Protein AF-A0A972MR84-F1 (afdb_monomer_lite)

Secondary structure (DSSP, 8-state):
---SS-B--EEEESSTT-TT-GGGSSEEEEEEEEEETTEEEEEEEEEE--BTTTTBPPEEEEEEEEHHHHHHHHHHHHHHHHHHT-SBHHHHIIIIITTS-HHHHHHHHHHHHHHHHTT------GGGS---TT-HHHHHHHHHHHHHHHHHSS-S-S-EETTEESSSPPPPPHHHH-TTS-HHHHHHHHHHT-SSTTTS-SSHHHHHHH---

Sequence (213 aa):
VPLKESKVRIYWSACVKGCGIHEWGDIGFVGAKAKDGDEVVHGVDILLGGSLTKLTEAQTILKAVPLRYAKELIKELMIEFKQSKKRHFEEFYFDNLHPFSKGAIGFLMKFNAYLSRLGIEYRFSLANHKPIGRFEPLEIFDFGNAIYKALTADKAYLEIYNFQPIGSAKPQHPSKINKAIPKELGDIVYKMVHPNLNERYQVFSEILKDISL

Structure (mmCIF, N/CA/C/O backbone):
data_AF-A0A972MR84-F1
#
_entry.id   AF-A0A972MR84-F1
#
loop_
_atom_site.group_PDB
_atom_site.id
_atom_site.type_symbol
_atom_site.label_atom_id
_atom_site.label_alt_id
_atom_site.label_comp_id
_atom_site.label_asym_id
_atom_site.label_entity_id
_atom_site.label_seq_id
_atom_site.pdbx_PDB_ins_code
_atom_site.Cartn_x
_atom_site.Cartn_y
_atom_site.Cartn_z
_atom_site.occupancy
_atom_site.B_iso_or_equiv
_atom_site.auth_seq_i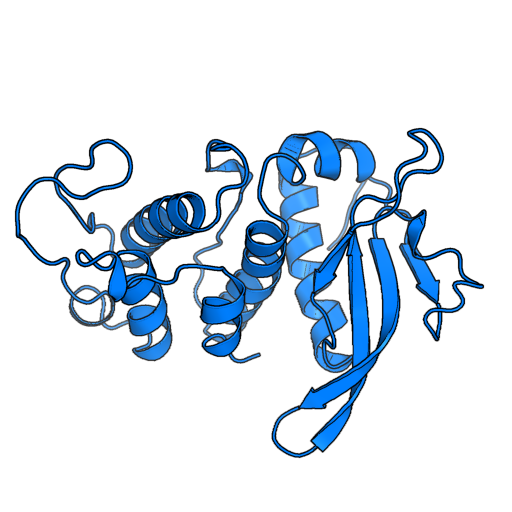d
_atom_site.auth_comp_id
_atom_site.auth_asym_id
_atom_site.auth_atom_id
_atom_site.pdbx_PDB_model_num
ATOM 1 N N . VAL A 1 1 ? -6.703 -14.726 9.331 1.00 89.31 1 VAL A N 1
ATOM 2 C CA . VAL A 1 1 ? -5.285 -14.961 9.686 1.00 89.31 1 VAL A CA 1
ATOM 3 C C . VAL A 1 1 ? -5.239 -15.298 11.167 1.00 89.31 1 VAL A C 1
ATOM 5 O O . VAL A 1 1 ? -5.613 -14.434 11.947 1.00 89.31 1 VAL A O 1
ATOM 8 N N . PRO A 1 2 ? -4.894 -16.529 11.574 1.00 89.38 2 PRO A N 1
ATOM 9 C CA . PRO A 1 2 ? -4.856 -16.880 12.991 1.00 89.38 2 PRO A CA 1
ATOM 10 C C . PRO A 1 2 ? -3.677 -16.185 13.689 1.00 89.38 2 PRO A C 1
ATOM 12 O O . PRO A 1 2 ? -2.527 -16.319 13.242 1.00 89.38 2 PRO A O 1
ATOM 15 N N . LEU A 1 3 ? -3.989 -15.464 14.769 1.00 89.31 3 LEU A N 1
ATOM 16 C CA . LEU A 1 3 ? -3.068 -14.790 15.689 1.00 89.31 3 LEU A CA 1
ATOM 17 C C . LEU A 1 3 ? -3.115 -15.536 17.034 1.00 89.31 3 LEU A C 1
ATOM 19 O O . LEU A 1 3 ? -4.202 -15.900 17.470 1.00 89.31 3 LEU A O 1
ATOM 23 N N . LYS A 1 4 ? -1.965 -15.814 17.665 1.00 82.00 4 LYS A N 1
ATOM 24 C CA . LYS A 1 4 ? -1.919 -16.600 18.919 1.00 82.00 4 LYS A CA 1
ATOM 25 C C . LYS A 1 4 ? -2.061 -15.735 20.175 1.00 82.00 4 LYS A C 1
ATOM 27 O O . LYS A 1 4 ? -2.899 -16.023 21.014 1.00 82.00 4 LYS A O 1
ATOM 32 N N . GLU A 1 5 ? -1.257 -14.678 20.285 1.00 84.38 5 GLU A N 1
ATOM 33 C CA . GLU A 1 5 ? -1.188 -13.812 21.479 1.00 84.38 5 GLU A CA 1
ATOM 34 C C . GLU A 1 5 ? -1.383 -12.326 21.142 1.00 84.38 5 GLU A C 1
ATOM 36 O O . GLU A 1 5 ? -1.116 -11.453 21.966 1.00 84.38 5 GLU A O 1
ATOM 41 N N . SER A 1 6 ? -1.829 -12.023 19.921 1.00 90.56 6 SER A N 1
ATOM 42 C CA . SER A 1 6 ? -1.966 -10.646 19.451 1.00 90.56 6 SER A CA 1
ATOM 43 C C . SER A 1 6 ? -3.404 -10.148 19.564 1.00 90.56 6 SER A C 1
ATOM 45 O O . SER A 1 6 ? -4.349 -10.903 19.327 1.00 90.56 6 SER A O 1
ATOM 47 N N . LYS A 1 7 ? -3.575 -8.861 19.884 1.00 89.12 7 LYS A N 1
ATOM 48 C CA . LYS A 1 7 ? -4.886 -8.195 19.967 1.00 89.12 7 LYS A CA 1
ATOM 49 C C . LYS A 1 7 ? -4.993 -7.069 18.940 1.00 89.12 7 LYS A C 1
ATOM 51 O O . LYS A 1 7 ? -4.023 -6.348 18.711 1.00 89.12 7 LYS A O 1
ATOM 56 N N . VAL A 1 8 ? -6.186 -6.925 18.364 1.00 95.62 8 VAL A N 1
ATOM 57 C CA . VAL A 1 8 ? -6.545 -5.867 17.409 1.00 95.62 8 VAL A CA 1
ATOM 58 C C . VAL A 1 8 ? -7.913 -5.316 17.803 1.00 95.62 8 VAL A C 1
ATOM 60 O O . VAL A 1 8 ? -8.868 -6.084 17.927 1.00 95.62 8 VAL A O 1
ATOM 63 N N . ARG A 1 9 ? -8.020 -4.003 18.014 1.00 96.00 9 ARG A N 1
ATOM 64 C CA . ARG A 1 9 ? -9.290 -3.304 18.245 1.00 96.00 9 ARG A CA 1
ATOM 65 C C . ARG A 1 9 ? -9.889 -2.895 16.911 1.00 96.00 9 ARG A C 1
ATOM 67 O O . ARG A 1 9 ? -9.281 -2.139 16.157 1.00 96.00 9 ARG A O 1
ATOM 74 N N . ILE A 1 10 ? -11.091 -3.379 16.645 1.00 96.81 10 ILE A N 1
ATOM 75 C CA . ILE A 1 10 ? -11.826 -3.047 15.433 1.00 96.81 10 ILE A CA 1
ATOM 76 C C . ILE A 1 10 ? -13.070 -2.271 15.826 1.00 96.81 10 ILE A C 1
ATOM 78 O O . ILE A 1 10 ? -13.855 -2.740 16.649 1.00 96.81 10 ILE A O 1
ATOM 82 N N . TYR A 1 11 ? -13.257 -1.118 15.199 1.00 97.62 11 TYR A N 1
ATOM 83 C CA . TYR A 1 11 ? -14.426 -0.275 15.390 1.00 97.62 11 TYR A CA 1
ATOM 84 C C . TYR A 1 11 ? -15.093 0.020 14.054 1.00 97.62 11 TYR A C 1
ATOM 86 O O . TYR A 1 11 ? -14.438 0.181 13.026 1.00 97.62 11 TYR A O 1
ATOM 94 N N . TRP A 1 12 ? -16.421 0.072 14.069 1.00 97.81 12 TRP A N 1
ATOM 95 C CA . TRP A 1 12 ? -17.228 0.200 12.864 1.00 97.81 12 TRP A CA 1
ATOM 96 C C . TRP A 1 12 ? -18.322 1.232 13.071 1.00 97.81 12 TRP A C 1
ATOM 98 O O . TRP A 1 12 ? -19.097 1.149 14.017 1.00 97.81 12 TRP A O 1
ATOM 108 N N . SER A 1 13 ? -18.434 2.184 12.153 1.00 98.06 13 SER A N 1
ATOM 109 C CA . SER A 1 13 ? -19.547 3.127 12.082 1.00 98.06 13 SER A CA 1
ATOM 110 C C . SER A 1 13 ? -20.235 3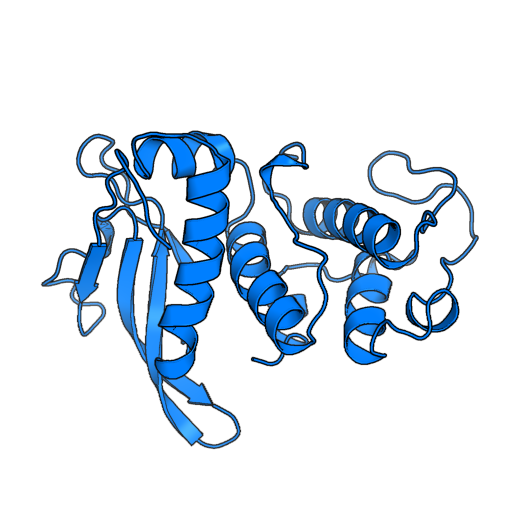.024 10.728 1.00 98.06 13 SER 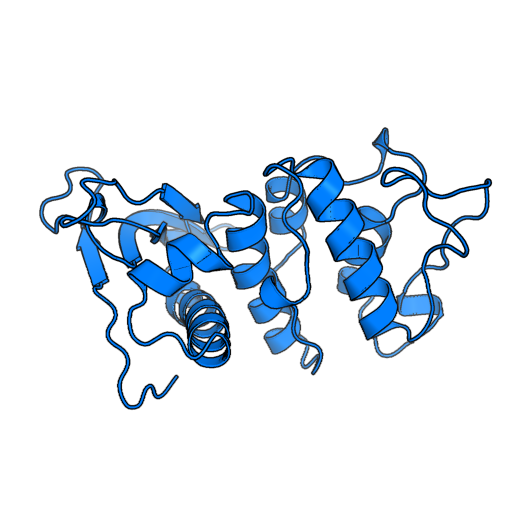A C 1
ATOM 112 O O . SER A 1 13 ? -19.585 2.988 9.690 1.00 98.06 13 SER A O 1
ATOM 114 N N . ALA A 1 14 ? -21.567 3.005 10.714 1.00 95.81 14 ALA A N 1
ATOM 115 C CA . ALA A 1 14 ? -22.327 2.952 9.464 1.00 95.81 14 ALA A CA 1
ATOM 116 C C . ALA A 1 14 ? -22.213 4.244 8.628 1.00 95.81 14 ALA A C 1
ATOM 118 O O . ALA A 1 14 ? -22.487 4.225 7.433 1.00 95.81 14 ALA A O 1
ATOM 119 N N . CYS A 1 15 ? -21.815 5.361 9.244 1.00 95.06 15 CYS A N 1
ATOM 120 C CA . CYS A 1 15 ? -21.606 6.645 8.583 1.00 95.06 15 CYS A CA 1
ATOM 121 C C . CYS A 1 15 ? -20.552 7.486 9.321 1.00 95.06 15 CYS A C 1
ATOM 123 O O . CYS A 1 15 ? -20.113 7.141 10.422 1.00 95.06 15 CYS A O 1
ATOM 125 N N . VAL A 1 16 ? -20.206 8.635 8.737 1.00 94.81 16 VAL A N 1
ATOM 126 C CA . VAL A 1 16 ? -19.196 9.584 9.245 1.00 94.81 16 VAL A CA 1
ATOM 127 C C . VAL A 1 16 ? -19.515 10.189 10.618 1.00 94.81 16 VAL A C 1
ATOM 129 O O . VAL A 1 16 ? -18.657 10.819 11.215 1.00 94.81 16 VAL A O 1
ATOM 132 N N . LYS A 1 17 ? -20.736 10.014 11.146 1.00 95.88 17 LYS A N 1
ATOM 133 C CA . LYS A 1 17 ? -21.107 10.523 12.481 1.00 95.88 17 LYS A CA 1
ATOM 134 C C . LYS A 1 17 ? -20.399 9.798 13.626 1.00 95.88 17 LYS A C 1
ATOM 136 O O . LYS A 1 17 ? -20.397 10.309 14.737 1.00 95.88 17 LYS A O 1
ATOM 141 N N . GLY A 1 18 ? -19.832 8.618 13.375 1.00 94.94 18 GLY A N 1
ATOM 142 C CA . GLY A 1 18 ? -18.886 8.010 14.307 1.00 94.94 18 GLY A CA 1
ATOM 143 C C . GLY A 1 18 ? -19.468 7.405 15.584 1.00 94.94 18 GLY A C 1
ATOM 144 O O . GLY A 1 18 ? -18.723 7.214 16.536 1.00 94.94 18 GLY A O 1
ATOM 145 N N . CYS A 1 19 ? -20.755 7.031 15.622 1.00 97.19 19 CYS A N 1
ATOM 146 C CA . CYS A 1 19 ? -21.369 6.407 16.809 1.00 97.19 19 CYS A CA 1
ATOM 147 C C . CYS A 1 19 ? -20.649 5.132 17.286 1.00 97.19 19 CYS A C 1
ATOM 149 O O . CYS A 1 19 ? -20.714 4.793 18.461 1.00 97.19 19 CYS A O 1
ATOM 151 N N . GLY A 1 20 ? -19.969 4.428 16.378 1.00 96.56 20 GLY A N 1
ATOM 152 C CA . GLY A 1 20 ? -19.152 3.264 16.703 1.00 96.56 20 GLY A CA 1
ATOM 153 C C . GLY A 1 20 ? -17.673 3.582 16.904 1.00 96.56 20 GLY A C 1
ATOM 154 O O . GLY A 1 20 ? -16.875 2.663 16.790 1.00 96.56 20 GLY A O 1
ATOM 155 N N . ILE A 1 21 ? -17.305 4.849 17.135 1.00 96.56 21 ILE A N 1
ATOM 156 C CA . ILE A 1 21 ? -15.958 5.329 17.503 1.00 96.56 21 ILE A CA 1
ATOM 157 C C . ILE A 1 21 ? -14.824 4.845 16.582 1.00 96.56 21 ILE A C 1
ATOM 159 O O . ILE A 1 21 ? -13.716 4.564 17.030 1.00 96.56 21 ILE A O 1
ATOM 163 N N . HIS A 1 22 ? -15.093 4.753 15.276 1.00 97.38 22 HIS A N 1
ATOM 164 C CA . HIS A 1 22 ? -14.174 4.183 14.280 1.00 97.38 22 HIS A CA 1
ATOM 165 C C . HIS A 1 22 ? -12.796 4.867 14.218 1.00 97.38 22 HIS A C 1
ATOM 167 O O . HIS A 1 22 ? -11.819 4.217 13.862 1.00 97.38 22 HIS A O 1
ATOM 173 N N . GLU A 1 23 ? -12.695 6.141 14.597 1.00 97.00 23 GLU A N 1
ATOM 174 C CA . GLU A 1 23 ? -11.437 6.903 14.619 1.00 97.00 23 GLU A CA 1
ATOM 175 C C . GLU A 1 23 ? -10.498 6.479 15.759 1.00 97.00 23 GLU A C 1
ATOM 177 O O . GLU A 1 23 ? -9.311 6.773 15.718 1.00 97.00 23 GLU A O 1
ATOM 182 N N . TRP A 1 24 ? -10.989 5.749 16.763 1.00 97.00 24 TRP A N 1
ATOM 183 C CA . TRP A 1 24 ? -10.227 5.414 17.973 1.00 97.00 24 TRP A CA 1
ATOM 184 C C . TRP A 1 24 ? -9.727 3.966 18.017 1.00 97.00 24 TRP A C 1
ATOM 186 O O . TRP A 1 24 ? -9.152 3.530 19.017 1.00 97.00 24 TRP A O 1
ATOM 196 N N . GLY A 1 25 ? -9.975 3.205 16.951 1.00 95.94 25 GLY A N 1
ATOM 197 C CA . GLY A 1 25 ? -9.613 1.796 16.842 1.00 95.94 25 GLY A CA 1
ATOM 198 C C . GLY A 1 25 ? -8.289 1.602 16.121 1.00 95.94 25 GLY A C 1
ATOM 199 O O . GLY A 1 25 ? -7.907 2.408 15.274 1.00 95.94 25 GLY A O 1
ATOM 200 N N . ASP A 1 26 ? -7.638 0.469 16.387 1.00 97.69 26 ASP A N 1
ATOM 201 C CA . ASP A 1 26 ? -6.468 0.046 15.614 1.00 97.69 26 ASP A CA 1
ATOM 202 C C . ASP A 1 26 ? -6.825 -0.035 14.119 1.00 97.69 26 ASP A C 1
ATOM 204 O O . ASP A 1 26 ? -6.059 0.405 13.257 1.00 97.69 26 ASP A O 1
ATOM 208 N N . ILE A 1 27 ? -8.032 -0.551 13.842 1.00 98.38 27 ILE A N 1
ATOM 209 C CA . ILE A 1 27 ? -8.682 -0.566 12.532 1.00 98.38 27 ILE A CA 1
ATOM 210 C C . ILE A 1 27 ? -10.091 0.020 12.666 1.00 98.38 27 ILE A C 1
ATOM 212 O O . ILE A 1 27 ? -10.938 -0.512 13.390 1.00 98.38 27 ILE A O 1
ATOM 216 N N . GLY A 1 28 ? -10.340 1.097 11.934 1.00 98.25 28 GLY A N 1
ATOM 217 C CA . GLY A 1 28 ? -11.630 1.761 11.827 1.00 98.25 28 GLY A CA 1
ATOM 218 C C . GLY A 1 28 ? -12.310 1.477 10.493 1.00 98.25 28 GLY A C 1
ATOM 219 O O . GLY A 1 28 ? -11.659 1.406 9.450 1.00 98.25 28 GLY A O 1
ATOM 220 N N . PHE A 1 29 ? -13.633 1.371 10.521 1.00 98.56 29 PHE A N 1
ATOM 221 C CA . PHE A 1 29 ? -14.469 1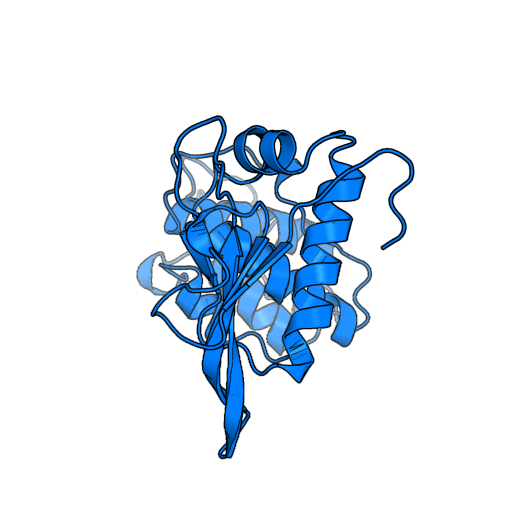.241 9.333 1.00 98.56 29 PHE A CA 1
ATOM 222 C C . PHE A 1 29 ? -15.579 2.289 9.328 1.00 98.56 29 PHE A C 1
ATOM 224 O O . PHE A 1 29 ? -16.286 2.447 10.328 1.00 98.56 29 PHE A O 1
ATOM 231 N N . VAL A 1 30 ? -15.767 2.959 8.191 1.00 98.50 30 VAL A N 1
ATOM 232 C CA . VAL A 1 30 ? -16.872 3.906 7.971 1.00 98.50 30 VAL A CA 1
ATOM 233 C C . VAL A 1 30 ? -17.667 3.489 6.752 1.00 98.50 30 VAL A C 1
ATOM 235 O O . VAL A 1 30 ? -17.112 3.387 5.663 1.00 98.50 30 VAL A O 1
ATOM 238 N N . GLY A 1 31 ? -18.967 3.263 6.914 1.00 98.00 31 GLY A N 1
ATOM 239 C CA . GLY A 1 31 ? -19.852 2.967 5.792 1.00 98.00 31 GLY A CA 1
ATOM 240 C C . GLY A 1 31 ? -19.824 4.079 4.740 1.00 98.00 31 GLY A C 1
ATOM 241 O O . GLY A 1 31 ? -19.937 5.264 5.059 1.00 98.00 31 GLY A O 1
ATOM 242 N N . ALA A 1 32 ? -19.679 3.679 3.480 1.00 96.94 32 ALA A N 1
ATOM 243 C CA . ALA A 1 32 ? -19.580 4.559 2.325 1.00 96.94 32 ALA A CA 1
ATOM 244 C C . ALA A 1 32 ? -20.333 3.966 1.122 1.00 96.94 32 ALA A C 1
ATOM 246 O O . ALA A 1 32 ? -20.743 2.802 1.119 1.00 96.94 32 ALA A O 1
ATOM 247 N N . LYS A 1 33 ? -20.504 4.766 0.067 1.00 97.31 33 LYS A N 1
ATOM 248 C CA . LYS A 1 33 ? -20.847 4.249 -1.264 1.00 97.31 33 LYS A CA 1
ATOM 249 C C . LYS A 1 33 ? -19.551 3.989 -2.025 1.00 97.31 33 LYS A C 1
ATOM 251 O O . LYS A 1 33 ? -18.660 4.835 -2.005 1.00 97.31 33 LYS A O 1
ATOM 256 N N . ALA A 1 34 ? -19.460 2.847 -2.691 1.00 96.81 34 ALA A N 1
ATOM 257 C CA . ALA A 1 34 ? -18.323 2.478 -3.525 1.00 96.81 34 ALA A CA 1
ATOM 258 C C . ALA A 1 34 ? -18.773 2.228 -4.963 1.00 96.81 34 ALA A C 1
ATOM 260 O O . ALA A 1 34 ? -19.936 1.908 -5.202 1.00 96.81 34 ALA A O 1
ATOM 261 N N . LYS A 1 35 ? -17.847 2.379 -5.911 1.00 94.38 35 LYS A N 1
ATOM 262 C CA . LYS A 1 35 ? -18.052 1.938 -7.291 1.00 94.38 35 LYS A CA 1
ATOM 263 C C . LYS A 1 35 ? -17.422 0.572 -7.487 1.00 94.38 35 LYS A C 1
ATOM 265 O O . LYS A 1 35 ? -16.312 0.339 -7.006 1.00 94.38 35 LYS A O 1
ATOM 270 N N . ASP A 1 36 ? -18.123 -0.285 -8.203 1.00 93.00 36 ASP A N 1
ATOM 271 C CA . ASP A 1 36 ? -17.671 -1.618 -8.559 1.00 93.00 36 ASP A CA 1
ATOM 272 C C . ASP A 1 36 ? -18.092 -1.902 -10.005 1.00 93.00 36 ASP A C 1
ATOM 274 O O . ASP A 1 36 ? -19.263 -2.153 -10.287 1.00 93.00 36 ASP A O 1
ATOM 278 N N . GLY A 1 37 ? -17.156 -1.710 -10.939 1.00 89.50 37 GLY A N 1
ATOM 279 C CA . GLY A 1 37 ? -17.499 -1.512 -12.348 1.00 89.50 37 GLY A CA 1
ATOM 280 C C . GLY A 1 37 ? -18.386 -0.274 -12.530 1.00 89.50 37 GLY A C 1
ATOM 281 O O . GLY A 1 37 ? -18.055 0.812 -12.043 1.00 89.50 37 GLY A O 1
ATOM 282 N N . ASP A 1 38 ? -19.523 -0.456 -13.200 1.00 92.00 38 ASP A N 1
ATOM 283 C CA . ASP A 1 38 ? -20.513 0.600 -13.447 1.00 92.00 38 ASP A CA 1
ATOM 284 C C . ASP A 1 38 ? -21.557 0.737 -12.324 1.00 92.00 38 ASP A C 1
ATOM 286 O O . ASP A 1 38 ? -22.359 1.675 -12.322 1.00 92.00 38 ASP A O 1
ATOM 290 N N . GLU A 1 39 ? -21.543 -0.161 -11.335 1.00 95.75 39 GLU A N 1
ATOM 291 C CA . GLU A 1 39 ? -22.526 -0.174 -10.255 1.00 95.75 39 GLU A CA 1
ATOM 292 C C . GLU A 1 39 ? -22.057 0.604 -9.022 1.00 95.75 39 GLU A C 1
ATOM 294 O O . GLU A 1 39 ? -20.877 0.635 -8.658 1.00 95.75 39 GLU A O 1
ATOM 299 N N . VAL A 1 40 ? -23.019 1.224 -8.334 1.00 97.12 40 VAL A N 1
ATOM 300 C CA . VAL A 1 40 ? -22.808 1.808 -7.007 1.00 97.12 40 VAL A CA 1
ATOM 301 C C . VAL A 1 40 ? -23.260 0.800 -5.959 1.00 97.12 40 VAL A C 1
ATOM 303 O O . VAL A 1 40 ? -24.447 0.506 -5.843 1.00 97.12 40 VAL A O 1
ATOM 306 N N . VAL A 1 41 ? -22.315 0.318 -5.160 1.00 97.56 41 VAL A N 1
ATOM 307 C CA . VAL A 1 41 ? -22.526 -0.718 -4.144 1.00 97.56 41 VAL A CA 1
ATOM 308 C C . VAL A 1 41 ? -22.235 -0.191 -2.739 1.00 97.56 41 VAL A C 1
ATOM 310 O O . VAL A 1 41 ? -21.676 0.897 -2.547 1.00 97.56 41 VAL A O 1
ATOM 313 N N . HIS A 1 42 ? -22.597 -0.976 -1.723 1.00 97.69 42 HIS A N 1
ATOM 314 C CA . HIS A 1 42 ? -22.153 -0.712 -0.359 1.00 97.69 42 HIS A CA 1
ATOM 315 C C . HIS A 1 42 ? -20.638 -0.864 -0.252 1.00 97.69 42 HIS A C 1
ATOM 317 O O . HIS A 1 42 ? -20.050 -1.864 -0.674 1.00 97.69 42 HIS A O 1
ATOM 323 N N . GLY A 1 43 ? -20.012 0.138 0.348 1.00 97.75 43 GLY A N 1
ATOM 324 C CA . GLY A 1 43 ? -18.584 0.168 0.570 1.00 97.75 43 GLY A CA 1
ATOM 325 C C . GLY A 1 43 ? -18.222 0.637 1.962 1.00 97.75 43 GLY A C 1
ATOM 326 O O . GLY A 1 43 ? -19.074 0.919 2.808 1.00 97.75 43 GLY A O 1
ATOM 327 N N . VAL A 1 44 ? -16.920 0.705 2.186 1.00 98.19 44 VAL A N 1
ATOM 328 C CA . VAL A 1 44 ? -16.344 1.100 3.459 1.00 98.19 44 VAL A CA 1
ATOM 329 C C . VAL A 1 44 ? -15.061 1.893 3.234 1.00 98.19 44 VAL A C 1
ATOM 331 O O . VAL A 1 44 ? -14.246 1.550 2.374 1.00 98.19 44 VAL A O 1
ATOM 334 N N . ASP A 1 45 ? -14.875 2.954 4.008 1.00 98.44 45 ASP A N 1
ATOM 335 C CA . ASP A 1 45 ? -13.565 3.561 4.207 1.00 98.44 45 ASP A CA 1
ATOM 336 C C . ASP A 1 45 ? -12.833 2.775 5.298 1.00 98.44 45 ASP A C 1
ATOM 338 O O . ASP A 1 45 ? -13.406 2.464 6.343 1.00 98.44 45 ASP A O 1
ATOM 342 N N . ILE A 1 46 ? -11.563 2.457 5.060 1.00 98.69 46 ILE A N 1
ATOM 343 C CA . ILE A 1 46 ? -10.701 1.735 5.998 1.00 98.69 46 ILE A CA 1
ATOM 344 C C . ILE A 1 46 ? -9.714 2.731 6.598 1.00 98.69 46 ILE A C 1
ATOM 346 O O . ILE A 1 46 ? -8.924 3.352 5.877 1.00 98.69 46 ILE A O 1
ATOM 350 N N . LEU A 1 47 ? -9.761 2.873 7.918 1.00 98.69 47 LEU A N 1
ATOM 351 C CA . LEU A 1 47 ? -8.898 3.743 8.702 1.00 98.69 47 LEU A CA 1
ATOM 352 C C . LEU A 1 47 ? -7.972 2.898 9.577 1.00 98.69 47 LEU A C 1
ATOM 354 O O . LEU A 1 47 ? -8.384 1.839 10.044 1.00 98.69 47 LEU A O 1
ATOM 358 N N . LEU A 1 48 ? -6.748 3.364 9.824 1.00 98.56 48 LEU A N 1
ATOM 359 C CA . LEU A 1 48 ? -5.780 2.680 10.688 1.00 98.56 48 LEU A CA 1
ATOM 360 C C . LEU A 1 48 ? -5.117 3.641 11.675 1.00 98.56 48 LEU A C 1
ATOM 362 O O . LEU A 1 48 ? -4.913 4.815 11.365 1.00 98.56 48 LEU A O 1
ATOM 366 N N . GLY A 1 49 ? -4.709 3.106 12.826 1.00 97.44 49 GLY A N 1
ATOM 367 C CA . GLY A 1 49 ? -3.807 3.793 13.755 1.00 97.44 49 GLY A CA 1
ATOM 368 C C . GLY A 1 49 ? -4.473 4.623 14.848 1.00 97.44 49 GLY A C 1
ATOM 369 O O . GLY A 1 49 ? -3.788 5.418 15.489 1.00 97.44 49 GLY A O 1
ATOM 370 N N . GLY A 1 50 ? -5.777 4.448 15.062 1.00 97.38 50 GLY A N 1
ATOM 371 C CA . GLY A 1 50 ? -6.494 5.081 16.161 1.00 97.38 50 GLY A CA 1
ATOM 372 C C . GLY A 1 50 ? -6.053 4.518 17.509 1.00 97.38 50 GLY A C 1
ATOM 373 O O . GLY A 1 50 ? -5.836 3.314 17.663 1.00 97.38 50 GLY A O 1
ATOM 374 N N . SER A 1 51 ? -5.906 5.393 18.499 1.00 94.38 51 SER A N 1
ATOM 375 C CA . SER A 1 51 ? -5.442 5.034 19.833 1.00 94.38 51 SER A CA 1
ATOM 376 C C . SER A 1 51 ? -6.022 5.959 20.896 1.00 94.38 51 SER A C 1
ATOM 378 O O . SER A 1 51 ? -5.710 7.148 20.948 1.00 94.38 51 SER A O 1
ATOM 380 N N . LEU A 1 52 ? -6.814 5.383 21.805 1.00 89.62 52 LEU A N 1
ATOM 381 C CA . LEU A 1 52 ? -7.271 6.066 23.022 1.00 89.62 52 LEU A CA 1
ATOM 382 C C . LEU A 1 52 ? -6.120 6.365 23.994 1.00 89.62 52 LEU A C 1
ATOM 384 O O . LEU A 1 52 ? -6.157 7.363 24.701 1.00 89.62 52 LEU A O 1
ATOM 388 N N . THR A 1 53 ? -5.094 5.511 24.036 1.00 88.69 53 THR A N 1
ATOM 389 C CA . THR A 1 53 ? -3.943 5.652 24.942 1.00 88.69 53 THR A CA 1
ATOM 390 C C . THR A 1 53 ? -2.991 6.751 24.489 1.00 88.69 53 THR A C 1
ATOM 392 O O . THR A 1 53 ? -2.485 7.497 25.321 1.00 88.69 53 THR A O 1
ATOM 395 N N . LYS A 1 54 ? -2.765 6.877 23.177 1.00 91.06 54 LYS A N 1
ATOM 396 C CA . LYS A 1 54 ? -1.922 7.926 22.583 1.00 91.06 54 LYS A CA 1
ATOM 397 C C . LYS A 1 54 ? -2.702 9.166 22.148 1.00 91.06 54 LYS A C 1
ATOM 399 O O . LYS A 1 54 ? -2.098 10.075 21.587 1.00 91.06 54 LYS A O 1
ATOM 404 N N . LEU A 1 55 ? -4.020 9.193 22.366 1.00 93.69 55 LEU A N 1
ATOM 405 C CA . LEU A 1 55 ? -4.917 10.268 21.928 1.00 93.69 55 LEU A CA 1
ATOM 406 C C . LEU A 1 55 ? -4.715 10.624 20.444 1.00 93.69 55 LEU A C 1
ATOM 408 O O . LEU A 1 55 ? -4.583 11.786 20.073 1.00 93.69 55 LEU A O 1
ATOM 412 N N . THR A 1 56 ? -4.622 9.597 19.598 1.00 95.62 56 THR A N 1
ATOM 413 C CA . THR A 1 56 ? -4.377 9.737 18.157 1.00 95.62 56 THR A CA 1
ATOM 414 C C . THR A 1 56 ? -5.562 9.183 17.383 1.00 95.62 56 THR A C 1
ATOM 416 O O . THR A 1 56 ? -5.969 8.047 17.616 1.00 95.62 56 THR A O 1
ATOM 419 N N . GLU A 1 57 ? -6.096 9.961 16.447 1.00 96.50 57 GLU A N 1
ATOM 420 C CA . GLU A 1 57 ? -7.159 9.516 15.545 1.00 96.50 57 GLU A CA 1
ATOM 421 C C . GLU A 1 57 ? -6.601 8.671 14.390 1.00 96.50 57 GLU A C 1
ATOM 423 O O . GLU A 1 57 ? -5.505 8.912 13.870 1.00 96.50 57 GLU A O 1
ATOM 428 N N . ALA A 1 58 ? -7.376 7.673 13.970 1.00 97.56 58 ALA A N 1
ATOM 429 C CA . ALA A 1 58 ? -7.060 6.811 12.846 1.00 97.56 58 ALA A CA 1
ATOM 430 C C . ALA A 1 58 ? -7.065 7.601 11.530 1.00 97.56 58 ALA A C 1
ATOM 432 O O . ALA A 1 58 ? -7.939 8.424 11.267 1.00 97.56 58 ALA A O 1
ATOM 433 N N . GLN A 1 59 ? -6.119 7.299 10.644 1.00 97.44 59 GLN A N 1
ATOM 434 C CA . GLN A 1 59 ? -6.029 7.926 9.329 1.00 97.44 59 GLN A CA 1
ATOM 435 C C . GLN A 1 59 ? -6.747 7.081 8.284 1.00 97.44 59 GLN A C 1
ATOM 437 O O . GLN A 1 59 ? -6.578 5.864 8.250 1.00 97.44 59 GLN A O 1
ATOM 442 N N . THR A 1 60 ? -7.496 7.710 7.375 1.00 97.94 60 THR A N 1
ATOM 443 C CA . THR A 1 60 ? -8.074 6.997 6.228 1.00 97.94 60 THR A CA 1
ATOM 444 C C . THR A 1 60 ? -6.982 6.516 5.277 1.00 97.94 60 THR A C 1
ATOM 446 O O . THR A 1 60 ? -6.295 7.326 4.649 1.00 97.94 60 THR A O 1
ATOM 449 N N . ILE A 1 61 ? -6.862 5.196 5.145 1.00 98.31 61 ILE A N 1
ATOM 450 C CA . ILE A 1 61 ? -5.872 4.523 4.297 1.00 98.31 61 ILE A CA 1
ATOM 451 C C . ILE A 1 61 ? -6.472 4.184 2.935 1.00 98.31 61 ILE A C 1
ATOM 453 O O . ILE A 1 61 ? -5.868 4.460 1.902 1.00 98.31 61 ILE A O 1
ATOM 457 N N . LEU A 1 62 ? -7.685 3.629 2.921 1.00 97.88 62 LEU A N 1
ATOM 458 C CA . LEU A 1 62 ? -8.415 3.305 1.698 1.00 97.88 62 LEU A CA 1
ATOM 459 C C . LEU A 1 62 ? -9.818 3.895 1.772 1.00 97.88 62 LEU A C 1
ATOM 461 O O . LEU A 1 62 ? -10.503 3.738 2.778 1.00 97.88 62 LEU A O 1
ATOM 465 N N . LYS A 1 63 ? -10.239 4.561 0.698 1.00 96.75 63 LYS A N 1
ATOM 466 C CA . LYS A 1 63 ? -11.573 5.153 0.577 1.00 96.75 63 LYS A CA 1
ATOM 467 C C . LYS A 1 63 ? -12.454 4.342 -0.357 1.00 96.75 63 LYS A C 1
ATOM 469 O O . LYS A 1 63 ? -11.956 3.818 -1.353 1.00 96.75 63 LYS A O 1
ATOM 474 N N . ALA A 1 64 ? -13.747 4.308 -0.050 1.00 96.19 64 ALA A N 1
ATOM 475 C CA . ALA A 1 64 ? -14.810 3.762 -0.879 1.00 96.19 64 ALA A CA 1
ATOM 476 C C . ALA A 1 64 ? -14.480 2.361 -1.417 1.00 96.19 64 ALA A C 1
ATOM 478 O O . ALA A 1 64 ? -14.622 2.090 -2.607 1.00 96.19 64 ALA A O 1
ATOM 479 N N . VAL A 1 65 ? -14.009 1.468 -0.544 1.00 97.31 65 VAL A N 1
ATOM 480 C CA . VAL A 1 65 ? -13.720 0.075 -0.900 1.00 97.31 65 VAL A CA 1
ATOM 481 C C . VAL A 1 65 ? -15.044 -0.687 -0.989 1.00 97.31 65 VAL A C 1
ATOM 483 O O . VAL A 1 65 ? -15.758 -0.717 0.015 1.00 97.31 65 VAL A O 1
ATOM 486 N N . PRO A 1 66 ? -15.390 -1.334 -2.119 1.00 97.75 66 PRO A N 1
ATOM 487 C CA . PRO A 1 66 ? -16.539 -2.234 -2.169 1.00 97.75 66 PRO A CA 1
ATOM 488 C C . PRO A 1 66 ? -16.453 -3.289 -1.066 1.00 97.75 66 PRO A C 1
ATOM 490 O O . PRO A 1 66 ? -15.410 -3.922 -0.879 1.00 97.75 66 PRO A O 1
ATOM 493 N N . LEU A 1 67 ? -17.546 -3.495 -0.327 1.00 96.50 67 LEU A N 1
ATOM 494 C CA . LEU A 1 67 ? -17.532 -4.298 0.899 1.00 96.50 67 LEU A CA 1
ATOM 495 C C . LEU A 1 67 ? -17.007 -5.728 0.670 1.00 96.50 67 LEU A C 1
ATOM 497 O O . LEU A 1 67 ? -16.333 -6.283 1.540 1.00 96.50 67 LEU A O 1
ATOM 501 N N . ARG A 1 68 ? -17.233 -6.290 -0.528 1.00 96.00 68 ARG A N 1
ATOM 502 C CA . ARG A 1 68 ? -16.738 -7.615 -0.936 1.00 96.00 68 ARG A CA 1
ATOM 503 C C . ARG A 1 68 ? -15.210 -7.753 -0.884 1.00 96.00 68 ARG A C 1
ATOM 505 O O . ARG A 1 68 ? -14.715 -8.841 -0.602 1.00 96.00 68 ARG A O 1
ATOM 512 N N . TYR A 1 69 ? -14.469 -6.661 -1.077 1.00 97.31 69 TYR A N 1
ATOM 513 C CA . TYR A 1 69 ? -13.003 -6.647 -1.050 1.00 97.31 69 TYR A CA 1
ATOM 514 C C . TYR A 1 69 ? -12.418 -6.344 0.330 1.00 97.31 69 TYR A C 1
ATOM 516 O O . TYR A 1 69 ? -11.257 -6.658 0.588 1.00 97.31 69 TYR A O 1
ATOM 524 N N . ALA A 1 70 ? -13.203 -5.773 1.250 1.00 97.31 70 ALA A N 1
ATOM 525 C CA . ALA A 1 70 ? -12.702 -5.337 2.554 1.00 97.31 70 ALA A CA 1
ATOM 526 C C . ALA A 1 70 ? -12.038 -6.483 3.337 1.00 97.31 70 ALA A C 1
ATOM 528 O O . ALA A 1 70 ? -10.940 -6.323 3.866 1.00 97.31 70 ALA A O 1
ATOM 529 N N . LYS A 1 71 ? -12.656 -7.673 3.352 1.00 96.62 71 LYS A N 1
ATOM 530 C CA . LYS A 1 71 ? -12.115 -8.857 4.045 1.00 96.62 71 LYS A CA 1
ATOM 531 C C . LYS A 1 71 ? -10.729 -9.251 3.531 1.00 96.62 71 LYS A C 1
ATOM 533 O O . LYS A 1 71 ? -9.864 -9.627 4.320 1.00 96.62 71 LYS A O 1
ATOM 538 N N . GLU A 1 72 ? -10.529 -9.193 2.222 1.00 97.06 72 GLU A N 1
ATOM 539 C CA . GLU A 1 72 ? -9.264 -9.553 1.588 1.00 97.06 72 GLU A CA 1
ATOM 540 C C . GLU A 1 72 ? -8.179 -8.515 1.877 1.00 97.06 72 GLU A C 1
ATOM 542 O O . GLU A 1 72 ? -7.088 -8.876 2.302 1.00 97.06 72 GLU A O 1
ATOM 547 N N . LEU A 1 73 ? -8.489 -7.225 1.764 1.00 98.38 73 LEU A N 1
ATOM 548 C CA . LEU A 1 73 ? -7.525 -6.164 2.065 1.00 98.38 73 LEU A CA 1
ATOM 549 C C . LEU A 1 73 ? -7.074 -6.202 3.531 1.00 98.38 73 LEU A C 1
ATOM 551 O O . LEU A 1 73 ? -5.888 -6.067 3.832 1.00 98.38 73 LEU A O 1
ATOM 555 N N . ILE A 1 74 ? -8.006 -6.467 4.449 1.00 98.25 74 ILE A N 1
ATOM 556 C CA . ILE A 1 74 ? -7.691 -6.655 5.869 1.00 98.25 74 ILE A CA 1
ATOM 557 C C . ILE A 1 74 ? -6.880 -7.932 6.095 1.00 98.25 74 ILE A C 1
ATOM 559 O O . ILE A 1 74 ? -5.975 -7.930 6.926 1.00 98.25 74 ILE A O 1
ATOM 563 N N . LYS A 1 75 ? -7.135 -9.020 5.355 1.00 98.00 75 LYS A N 1
ATOM 564 C CA . LYS A 1 75 ? -6.292 -10.226 5.414 1.00 98.00 75 LYS A CA 1
ATOM 565 C C . LYS A 1 75 ? -4.837 -9.879 5.088 1.00 98.00 75 LYS A C 1
ATOM 567 O O . LYS A 1 75 ? -3.962 -10.320 5.831 1.00 98.00 75 LYS A O 1
ATOM 572 N N . GLU A 1 76 ? -4.577 -9.088 4.049 1.00 98.31 76 GLU A N 1
ATOM 573 C CA . GLU A 1 76 ? -3.207 -8.735 3.662 1.00 98.31 76 GLU A CA 1
ATOM 574 C C . GLU A 1 76 ? -2.495 -7.893 4.734 1.00 98.31 76 GLU A C 1
ATOM 576 O O . GLU A 1 76 ? -1.347 -8.187 5.078 1.00 98.31 76 GLU A O 1
ATOM 581 N N . LEU A 1 77 ? -3.207 -6.944 5.354 1.00 98.38 77 LEU A N 1
ATOM 582 C CA . LEU A 1 77 ? -2.733 -6.189 6.521 1.00 98.38 77 LEU A CA 1
ATOM 583 C C . LEU A 1 77 ? -2.447 -7.095 7.732 1.00 98.38 77 LEU A C 1
ATOM 585 O O . LEU A 1 77 ? -1.443 -6.930 8.420 1.00 98.38 77 LEU A O 1
ATOM 589 N N . MET A 1 78 ? -3.314 -8.074 8.005 1.00 97.94 78 MET A N 1
ATOM 590 C CA . MET A 1 78 ? -3.140 -9.007 9.125 1.00 97.94 78 MET A CA 1
ATOM 591 C C . MET A 1 78 ? -1.965 -9.967 8.927 1.00 97.94 78 MET A C 1
ATOM 593 O O . MET A 1 78 ? -1.379 -10.417 9.912 1.00 97.94 78 MET A O 1
ATOM 597 N N . ILE A 1 79 ? -1.615 -10.306 7.685 1.00 97.12 79 ILE A N 1
ATOM 598 C CA . ILE A 1 79 ? -0.406 -11.089 7.403 1.00 97.12 79 ILE A CA 1
ATOM 599 C C . ILE A 1 79 ? 0.841 -10.246 7.693 1.00 97.12 79 ILE A C 1
ATOM 601 O O . ILE A 1 79 ? 1.730 -10.752 8.375 1.00 97.12 79 ILE A O 1
ATOM 605 N N . GLU A 1 80 ? 0.876 -8.978 7.265 1.00 97.62 80 GLU A N 1
ATOM 606 C CA . GLU A 1 80 ? 1.975 -8.054 7.598 1.00 97.62 80 GLU A CA 1
ATOM 607 C C . GLU A 1 80 ? 2.126 -7.920 9.123 1.00 97.62 80 GLU A C 1
ATOM 609 O O . GLU A 1 80 ? 3.211 -8.106 9.677 1.00 97.62 80 GLU A O 1
ATOM 614 N N . PHE A 1 81 ? 1.009 -7.712 9.831 1.00 97.81 81 PHE A N 1
ATOM 615 C CA . PHE A 1 81 ? 1.008 -7.644 11.291 1.00 97.81 81 PHE A CA 1
ATOM 616 C C . PHE A 1 81 ? 1.563 -8.927 11.920 1.00 97.81 81 PHE A C 1
ATOM 618 O O . PHE A 1 81 ? 2.445 -8.873 12.777 1.00 97.81 81 PHE A O 1
ATOM 625 N N . LYS A 1 82 ? 1.113 -10.100 11.467 1.00 96.00 82 LYS A N 1
ATOM 626 C CA . LYS A 1 82 ? 1.611 -11.387 11.968 1.00 96.00 82 LYS A CA 1
ATOM 627 C C . LYS A 1 82 ? 3.120 -11.552 11.745 1.00 96.00 82 LYS A C 1
ATOM 629 O O . LYS A 1 82 ? 3.797 -12.113 12.605 1.00 96.00 82 LYS A O 1
ATOM 634 N N . GLN A 1 83 ? 3.643 -11.076 10.617 1.00 94.62 83 GLN A N 1
ATOM 635 C CA . GLN A 1 83 ? 5.068 -11.144 10.282 1.00 94.62 83 GLN A CA 1
ATOM 636 C C . GLN A 1 83 ? 5.923 -10.195 11.129 1.00 94.62 83 GLN A C 1
ATOM 638 O O . GLN A 1 83 ? 7.059 -10.542 11.446 1.00 94.62 83 GLN A O 1
ATOM 643 N N . SER A 1 84 ? 5.366 -9.065 11.580 1.00 94.44 84 SER A N 1
ATOM 644 C CA . SER A 1 84 ? 6.057 -8.130 12.483 1.00 94.44 84 SER A CA 1
ATOM 645 C C . SER A 1 84 ? 6.398 -8.727 13.856 1.00 94.44 84 SER A C 1
ATOM 647 O O . SER A 1 84 ? 7.250 -8.197 14.566 1.00 94.44 84 SER A O 1
ATOM 649 N N . LYS A 1 85 ? 5.726 -9.824 14.249 1.00 91.38 85 LYS A N 1
ATOM 650 C CA . LYS A 1 85 ? 5.826 -10.477 15.570 1.00 91.38 85 LYS A CA 1
ATOM 651 C C . LYS A 1 85 ? 5.477 -9.563 16.757 1.00 91.38 85 LYS A C 1
ATOM 653 O O . LYS A 1 85 ? 5.737 -9.931 17.902 1.00 91.38 85 LYS A O 1
ATOM 658 N N . LYS A 1 86 ? 4.866 -8.401 16.510 1.00 93.56 86 LYS A N 1
ATOM 659 C CA . LYS A 1 86 ? 4.363 -7.501 17.553 1.00 93.56 86 LYS A CA 1
ATOM 660 C C . LYS A 1 86 ? 3.138 -8.113 18.241 1.00 93.56 86 LYS A C 1
ATOM 662 O O . LYS A 1 86 ? 2.332 -8.816 17.624 1.00 93.56 86 LYS A O 1
ATOM 667 N N . ARG A 1 87 ? 2.986 -7.838 19.538 1.00 92.44 87 ARG A N 1
ATOM 668 C CA . ARG A 1 87 ? 1.832 -8.311 20.325 1.00 92.44 87 ARG A CA 1
ATOM 669 C C . ARG A 1 87 ? 0.612 -7.417 20.128 1.00 92.44 87 ARG A C 1
ATOM 671 O O . ARG A 1 87 ? -0.504 -7.913 19.983 1.00 92.44 87 ARG A O 1
ATOM 678 N N . HIS A 1 88 ? 0.821 -6.109 20.074 1.00 93.88 88 HIS A N 1
ATOM 679 C CA . HIS A 1 88 ? -0.251 -5.133 19.930 1.00 93.88 88 HIS A CA 1
ATOM 680 C C . HIS A 1 88 ? -0.232 -4.520 18.534 1.00 93.88 88 HIS A C 1
ATOM 682 O O . HIS A 1 88 ? 0.829 -4.149 18.030 1.00 93.88 88 HIS A O 1
ATOM 688 N N . PHE A 1 89 ? -1.407 -4.405 17.907 1.00 96.12 89 PHE A N 1
ATOM 689 C CA . PHE A 1 89 ? -1.500 -3.758 16.599 1.00 96.12 89 PHE A CA 1
ATOM 690 C C . PHE A 1 89 ? -1.054 -2.297 16.663 1.00 96.12 89 PHE A C 1
ATOM 692 O O . PHE A 1 89 ? -0.406 -1.831 15.738 1.00 96.12 89 PHE A O 1
ATOM 699 N N . GLU A 1 90 ? -1.340 -1.597 17.764 1.00 95.38 90 GLU A N 1
ATOM 700 C CA . GLU A 1 90 ? -0.884 -0.222 17.976 1.00 95.38 90 GLU A CA 1
ATOM 701 C C . GLU A 1 90 ? 0.644 -0.093 17.818 1.00 95.38 90 GLU A C 1
ATOM 703 O O . GLU A 1 90 ? 1.114 0.752 17.060 1.00 95.38 90 GLU A O 1
ATOM 708 N N . GLU A 1 91 ? 1.428 -0.973 18.452 1.00 94.75 91 GLU A N 1
ATOM 709 C CA . GLU A 1 91 ? 2.893 -0.999 18.305 1.00 94.75 91 GLU A CA 1
ATOM 710 C C . GLU A 1 91 ? 3.309 -1.264 16.858 1.00 94.75 91 GLU A C 1
ATOM 712 O O . GLU A 1 91 ? 4.148 -0.556 16.311 1.00 94.75 91 GLU A O 1
ATOM 717 N N . PHE A 1 92 ? 2.690 -2.254 16.213 1.00 96.81 92 PHE A N 1
ATOM 718 C CA . PHE A 1 92 ? 2.939 -2.549 14.804 1.00 96.81 92 PHE A CA 1
ATOM 719 C C . PHE A 1 92 ? 2.639 -1.352 13.899 1.00 96.81 92 PHE A C 1
ATOM 721 O O . PHE A 1 92 ? 3.441 -1.023 13.028 1.00 96.81 92 PHE A O 1
ATOM 728 N N . TYR A 1 93 ? 1.511 -0.675 14.102 1.00 97.19 93 TYR A N 1
ATOM 729 C CA . TYR A 1 93 ? 1.165 0.490 13.309 1.00 97.19 93 TYR A CA 1
ATOM 730 C C . TYR A 1 93 ? 2.227 1.576 13.468 1.00 97.19 93 TYR A C 1
ATOM 732 O O . TYR A 1 93 ? 2.781 2.012 12.466 1.00 97.19 93 TYR A O 1
ATOM 740 N N . PHE A 1 94 ? 2.556 1.984 14.696 1.00 95.50 94 PHE A N 1
ATOM 741 C CA . PHE A 1 94 ? 3.487 3.095 14.912 1.00 95.50 94 PHE A CA 1
ATOM 742 C C . PHE A 1 94 ? 4.935 2.773 14.525 1.00 95.50 94 PHE A C 1
ATOM 744 O O . PHE A 1 94 ? 5.622 3.659 14.019 1.00 95.50 94 PHE A O 1
ATOM 751 N N . ASP A 1 95 ? 5.377 1.528 14.702 1.00 95.31 95 ASP A N 1
ATOM 752 C CA . ASP A 1 95 ? 6.764 1.140 14.436 1.00 95.31 95 ASP A CA 1
ATOM 753 C C . ASP A 1 95 ? 6.993 0.730 12.975 1.00 95.31 95 ASP A C 1
ATOM 755 O O . ASP A 1 95 ? 8.066 0.980 12.428 1.00 95.31 95 ASP A O 1
ATOM 759 N N . ASN A 1 96 ? 6.013 0.077 12.336 1.00 96.88 96 ASN A N 1
ATOM 760 C CA . ASN A 1 96 ? 6.199 -0.562 11.030 1.00 96.88 96 ASN A CA 1
ATOM 761 C C . ASN A 1 96 ? 5.420 0.101 9.888 1.00 96.88 96 ASN A C 1
ATOM 763 O O . ASN A 1 96 ? 5.881 0.041 8.752 1.00 96.88 96 ASN A O 1
ATOM 767 N N . LEU A 1 97 ? 4.261 0.716 10.151 1.00 97.69 97 LEU A N 1
ATOM 768 C CA . LEU A 1 97 ? 3.422 1.307 9.097 1.00 97.69 97 LEU A CA 1
ATOM 769 C C . LEU A 1 97 ? 3.513 2.830 9.064 1.00 97.69 97 LEU A C 1
ATOM 771 O O . LEU A 1 97 ? 3.775 3.414 8.018 1.00 97.69 97 LEU A O 1
ATOM 775 N N . HIS A 1 98 ? 3.339 3.470 10.219 1.00 96.38 98 HIS A N 1
ATOM 776 C CA . HIS A 1 98 ? 3.332 4.914 10.387 1.00 96.38 98 HIS A CA 1
ATOM 777 C C . HIS A 1 98 ? 4.578 5.592 9.811 1.00 96.38 98 HIS A C 1
ATOM 779 O O . HIS A 1 98 ? 4.429 6.694 9.306 1.00 96.38 98 HIS A O 1
ATOM 785 N N . PRO A 1 99 ? 5.797 5.024 9.816 1.00 96.88 99 PRO A N 1
ATOM 786 C CA . PRO A 1 99 ? 6.941 5.675 9.174 1.00 96.88 99 PRO A CA 1
ATOM 787 C C . PRO A 1 99 ? 6.799 5.896 7.655 1.00 96.88 99 PRO A C 1
ATOM 789 O O . PRO A 1 99 ? 7.509 6.744 7.118 1.00 96.88 99 PRO A O 1
ATOM 792 N N . PHE A 1 100 ? 5.878 5.200 6.984 1.00 98.00 100 PHE A N 1
ATOM 793 C CA . PHE A 1 100 ? 5.587 5.334 5.554 1.00 98.00 100 PHE A CA 1
ATOM 794 C C . PHE A 1 100 ? 4.363 6.221 5.288 1.00 98.00 100 PHE A C 1
ATOM 796 O O . PHE A 1 100 ? 3.583 6.537 6.192 1.00 98.00 100 PHE A O 1
ATOM 803 N N . SER A 1 101 ? 4.183 6.657 4.040 1.00 97.88 101 SER A N 1
ATOM 804 C CA . SER A 1 101 ? 2.966 7.373 3.647 1.00 97.88 101 SER A CA 1
ATOM 805 C C . SER A 1 101 ? 1.709 6.500 3.797 1.00 97.88 101 SER A C 1
ATOM 807 O O . SER A 1 101 ? 1.735 5.275 3.668 1.00 97.88 101 SER A O 1
ATOM 809 N N . LYS A 1 102 ? 0.546 7.132 3.994 1.00 97.50 102 LYS A N 1
ATOM 810 C CA . LYS A 1 102 ? -0.742 6.413 3.961 1.00 97.50 102 LYS A CA 1
ATOM 811 C C . LYS A 1 102 ? -0.981 5.712 2.615 1.00 97.50 102 LYS A C 1
ATOM 813 O O . LYS A 1 102 ? -1.592 4.646 2.582 1.00 97.50 102 LYS A O 1
ATOM 818 N N . GLY A 1 103 ? -0.474 6.294 1.523 1.00 97.88 103 GLY A N 1
ATOM 819 C CA . GLY A 1 103 ? -0.514 5.712 0.186 1.00 97.88 103 GLY A CA 1
ATOM 820 C C . GLY A 1 103 ? 0.261 4.398 0.114 1.00 97.88 103 GLY A C 1
ATOM 821 O O . GLY A 1 103 ? -0.276 3.416 -0.391 1.00 97.88 103 GLY A O 1
ATOM 822 N N . ALA A 1 104 ? 1.458 4.345 0.705 1.00 98.44 104 ALA A N 1
ATOM 823 C CA . ALA A 1 104 ? 2.272 3.135 0.802 1.00 98.44 104 ALA A CA 1
ATOM 824 C C . ALA A 1 104 ? 1.558 2.014 1.574 1.00 98.44 104 ALA A C 1
ATOM 826 O O . ALA A 1 104 ? 1.566 0.860 1.144 1.00 98.44 104 ALA A O 1
ATOM 827 N N . ILE A 1 105 ? 0.880 2.345 2.679 1.00 98.44 105 ILE A N 1
ATOM 828 C CA . ILE A 1 105 ? 0.094 1.370 3.453 1.00 98.44 105 ILE A CA 1
ATOM 829 C C . ILE A 1 105 ? -1.097 0.857 2.622 1.00 98.44 105 ILE A C 1
ATOM 831 O O . ILE A 1 105 ? -1.352 -0.347 2.568 1.00 98.44 105 ILE A O 1
ATOM 835 N N . GLY A 1 106 ? -1.807 1.746 1.921 1.00 98.31 106 GLY A N 1
ATOM 836 C CA . GLY A 1 106 ? -2.888 1.356 1.011 1.00 98.31 106 GLY A CA 1
ATOM 837 C C . GLY A 1 106 ? -2.401 0.490 -0.157 1.00 98.31 106 GLY A C 1
ATOM 838 O O . GLY A 1 106 ? -3.071 -0.476 -0.533 1.00 98.31 106 GLY A O 1
ATOM 839 N N . PHE A 1 107 ? -1.214 0.792 -0.689 1.00 98.56 107 PHE A N 1
ATOM 840 C CA . PHE A 1 107 ? -0.534 0.007 -1.715 1.00 98.56 107 PHE A CA 1
ATOM 841 C C . PHE A 1 107 ? -0.169 -1.386 -1.217 1.00 98.56 107 PHE A C 1
ATOM 843 O O . PHE A 1 107 ? -0.539 -2.348 -1.877 1.00 98.56 107 PHE A O 1
ATOM 850 N N . LEU A 1 108 ? 0.431 -1.528 -0.030 1.00 98.62 108 LEU A N 1
ATOM 851 C CA . LEU A 1 108 ? 0.702 -2.832 0.590 1.00 98.62 108 LEU A CA 1
ATOM 852 C C . LEU A 1 108 ? -0.544 -3.731 0.593 1.00 98.62 108 LEU A C 1
ATOM 854 O O . LEU A 1 108 ? -0.474 -4.901 0.213 1.00 98.62 108 LEU A O 1
ATOM 858 N N . MET A 1 109 ? -1.686 -3.183 1.018 1.00 98.50 109 MET A N 1
ATOM 859 C CA . MET A 1 109 ? -2.940 -3.931 1.123 1.00 98.50 109 MET A CA 1
ATOM 860 C C . MET A 1 109 ? -3.486 -4.329 -0.253 1.00 98.50 109 MET A C 1
ATOM 862 O O . MET A 1 109 ? -3.785 -5.501 -0.481 1.00 98.50 109 MET A O 1
ATOM 866 N N . LYS A 1 110 ? -3.616 -3.369 -1.178 1.00 98.31 110 LYS A N 1
ATOM 867 C CA . LYS A 1 110 ? -4.199 -3.618 -2.507 1.00 98.31 110 LYS A CA 1
ATOM 868 C C . LYS A 1 110 ? -3.283 -4.429 -3.417 1.00 98.31 110 LYS A C 1
ATOM 870 O O . LYS A 1 110 ? -3.761 -5.322 -4.107 1.00 98.31 110 LYS A O 1
ATOM 875 N N . PHE A 1 111 ? -1.987 -4.140 -3.416 1.00 98.56 111 PHE A N 1
ATOM 876 C CA . PHE A 1 111 ? -1.024 -4.807 -4.283 1.00 98.56 111 PHE A CA 1
ATOM 877 C C . PHE A 1 111 ? -0.876 -6.282 -3.914 1.00 98.56 111 PHE A C 1
ATOM 879 O O . PHE A 1 111 ? -0.956 -7.131 -4.791 1.00 98.56 111 PHE A O 1
ATOM 886 N N . ASN A 1 112 ? -0.774 -6.625 -2.626 1.00 98.56 112 ASN A N 1
ATOM 887 C CA . ASN A 1 112 ? -0.713 -8.033 -2.221 1.00 98.56 112 ASN A CA 1
ATOM 888 C C . ASN A 1 112 ? -2.015 -8.798 -2.507 1.00 98.56 112 ASN A C 1
ATOM 890 O O . ASN A 1 112 ? -1.960 -9.965 -2.890 1.00 98.56 112 ASN A O 1
ATOM 894 N N . ALA A 1 113 ? -3.179 -8.155 -2.365 1.00 98.31 113 ALA A N 1
ATOM 895 C CA . ALA A 1 113 ? -4.457 -8.752 -2.756 1.00 98.31 113 ALA A CA 1
ATOM 896 C C . ALA A 1 113 ? -4.490 -9.033 -4.270 1.00 98.31 113 ALA A C 1
ATOM 898 O O . ALA A 1 113 ? -4.862 -10.120 -4.708 1.00 98.31 113 ALA A O 1
ATOM 899 N N . TYR A 1 114 ? -4.004 -8.084 -5.071 1.00 98.19 114 TYR A N 1
ATOM 900 C CA . TYR A 1 114 ? -3.866 -8.243 -6.515 1.00 98.19 114 TYR A CA 1
ATOM 901 C C . TYR A 1 114 ? -2.907 -9.376 -6.902 1.00 98.19 114 TYR A C 1
ATOM 903 O O . TYR A 1 114 ? -3.288 -10.255 -7.670 1.00 98.19 114 TYR A O 1
ATOM 911 N N . LEU A 1 115 ? -1.709 -9.434 -6.310 1.00 97.88 115 LEU A N 1
ATOM 912 C CA . LEU A 1 115 ? -0.763 -10.535 -6.528 1.00 97.88 115 LEU A CA 1
ATOM 913 C C . LEU A 1 115 ? -1.379 -11.893 -6.168 1.00 97.88 115 LEU A C 1
ATOM 915 O O . LEU A 1 115 ? -1.249 -12.848 -6.933 1.00 97.88 115 LEU A O 1
ATOM 919 N N . SER A 1 116 ? -2.118 -11.963 -5.055 1.00 96.69 116 SER A N 1
ATOM 920 C CA . SER A 1 116 ? -2.813 -13.184 -4.642 1.00 96.69 116 SER A CA 1
ATOM 921 C C . SER A 1 116 ? -3.875 -13.626 -5.652 1.00 96.69 116 SER A C 1
ATOM 923 O O . SER A 1 116 ? -4.027 -14.830 -5.848 1.00 96.69 116 SER A O 1
ATOM 925 N N . ARG A 1 117 ? -4.605 -12.700 -6.291 1.00 95.88 117 ARG A N 1
ATOM 926 C CA . ARG A 1 117 ? -5.566 -13.026 -7.363 1.00 95.88 117 ARG A CA 1
ATOM 927 C C . ARG A 1 117 ? -4.888 -13.530 -8.629 1.00 95.88 117 ARG A C 1
ATOM 929 O O . ARG A 1 117 ? -5.419 -14.415 -9.288 1.00 95.88 117 ARG A O 1
ATOM 936 N N . LEU A 1 118 ? -3.724 -12.972 -8.954 1.00 96.12 118 LEU A N 1
ATOM 937 C CA . LEU A 1 118 ? -2.916 -13.404 -10.093 1.00 96.12 118 LEU A CA 1
ATOM 938 C C . LEU A 1 118 ? -2.185 -14.734 -9.842 1.00 96.12 118 LEU A C 1
ATOM 940 O O . LEU A 1 118 ? -1.554 -15.254 -10.756 1.00 96.12 118 LEU A O 1
ATOM 944 N N . GLY A 1 119 ? -2.233 -15.277 -8.620 1.00 96.06 119 GLY A N 1
ATOM 945 C CA . GLY A 1 119 ? -1.487 -16.480 -8.247 1.00 96.06 119 GLY A CA 1
ATOM 946 C C . GLY A 1 119 ? 0.027 -16.261 -8.166 1.00 96.06 119 GLY A C 1
ATOM 947 O O . GLY A 1 119 ? 0.790 -17.216 -8.284 1.00 96.06 119 GLY A O 1
ATOM 948 N N . ILE A 1 120 ? 0.477 -15.017 -7.977 1.00 96.25 120 ILE A N 1
ATOM 949 C CA . ILE A 1 120 ? 1.895 -14.682 -7.833 1.00 96.25 120 ILE A CA 1
ATOM 950 C C . ILE A 1 120 ? 2.328 -14.931 -6.384 1.00 96.25 120 ILE A C 1
ATOM 952 O O . ILE A 1 120 ? 1.766 -14.355 -5.455 1.00 96.25 120 ILE A O 1
ATOM 956 N N . GLU A 1 121 ? 3.347 -15.773 -6.189 1.00 93.88 121 GLU A N 1
ATOM 957 C CA . GLU A 1 121 ? 3.842 -16.148 -4.853 1.00 93.88 121 GLU A CA 1
ATOM 958 C C . GLU A 1 121 ? 4.573 -15.014 -4.122 1.00 93.88 121 GLU A C 1
ATOM 960 O O . GLU A 1 121 ? 4.622 -14.993 -2.889 1.00 93.88 121 GLU A O 1
ATOM 965 N N . TYR A 1 122 ? 5.154 -14.071 -4.869 1.00 95.75 122 TYR A N 1
ATOM 966 C CA . TYR A 1 122 ? 5.836 -12.921 -4.286 1.00 95.75 122 TYR A CA 1
ATOM 967 C C . TYR A 1 122 ? 4.880 -12.100 -3.414 1.00 95.75 122 TYR A C 1
ATOM 969 O O . TYR A 1 122 ? 3.727 -11.860 -3.768 1.00 95.75 122 TYR A O 1
ATOM 977 N N . ARG A 1 123 ? 5.396 -11.616 -2.282 1.00 96.44 123 ARG A N 1
ATOM 978 C CA . ARG A 1 123 ? 4.663 -10.765 -1.351 1.00 96.44 123 ARG A CA 1
ATOM 979 C C . ARG A 1 123 ? 5.465 -9.513 -1.038 1.00 96.44 123 ARG A C 1
ATOM 981 O O . ARG A 1 123 ? 6.587 -9.596 -0.539 1.00 96.44 123 ARG A O 1
ATOM 988 N N . PHE A 1 124 ? 4.860 -8.360 -1.284 1.00 98.31 124 PHE A N 1
ATOM 989 C CA . PHE A 1 124 ? 5.412 -7.075 -0.884 1.00 98.31 124 PHE A CA 1
ATOM 990 C C . PHE A 1 124 ? 5.237 -6.874 0.630 1.00 98.31 124 PHE A C 1
ATOM 992 O O . PHE A 1 124 ? 4.189 -7.210 1.182 1.00 98.31 124 PHE A O 1
ATOM 999 N N . SER A 1 125 ? 6.250 -6.328 1.303 1.00 97.94 125 SER A N 1
ATOM 1000 C CA . SER A 1 125 ? 6.218 -6.036 2.742 1.00 97.94 125 SER A CA 1
ATOM 1001 C C . SER A 1 125 ? 7.013 -4.773 3.024 1.00 97.94 125 SER A C 1
ATOM 1003 O O . SER A 1 125 ? 8.146 -4.645 2.559 1.00 97.94 125 SER A O 1
ATOM 1005 N N . LEU A 1 126 ? 6.441 -3.868 3.821 1.00 97.12 126 LEU A N 1
ATOM 1006 C CA . LEU A 1 126 ? 7.082 -2.606 4.198 1.00 97.12 126 LEU A CA 1
ATOM 1007 C C . LEU A 1 126 ? 8.279 -2.829 5.129 1.00 97.12 126 LEU A C 1
ATOM 1009 O O . LEU A 1 126 ? 9.200 -2.018 5.144 1.00 97.12 126 LEU A O 1
ATOM 1013 N N . ALA A 1 127 ? 8.323 -3.956 5.846 1.00 94.06 127 ALA A N 1
ATOM 1014 C CA . ALA A 1 127 ? 9.446 -4.316 6.710 1.00 94.06 127 ALA A CA 1
ATOM 1015 C C . ALA A 1 127 ? 10.783 -4.473 5.956 1.00 94.06 127 ALA A C 1
ATOM 1017 O O . ALA A 1 127 ? 11.845 -4.399 6.571 1.00 94.06 127 ALA A O 1
ATOM 1018 N N . ASN A 1 128 ? 10.739 -4.665 4.633 1.00 94.50 128 ASN A N 1
ATOM 1019 C CA . ASN A 1 128 ? 11.925 -4.774 3.782 1.00 94.50 128 ASN A CA 1
ATOM 1020 C C . ASN A 1 128 ? 12.456 -3.416 3.295 1.00 94.50 128 ASN A C 1
ATOM 1022 O O . ASN A 1 128 ? 13.466 -3.374 2.592 1.00 94.50 128 ASN A O 1
ATOM 1026 N N . HIS A 1 129 ? 11.789 -2.319 3.653 1.00 95.81 129 HIS A N 1
ATOM 1027 C CA . HIS A 1 129 ? 12.088 -0.980 3.168 1.00 95.81 129 HIS A CA 1
ATOM 1028 C C . HIS A 1 129 ? 12.500 -0.057 4.309 1.00 95.81 129 HIS A C 1
ATOM 1030 O O . HIS A 1 129 ? 12.059 -0.194 5.450 1.00 95.81 129 HIS A O 1
ATOM 1036 N N . LYS A 1 130 ? 13.36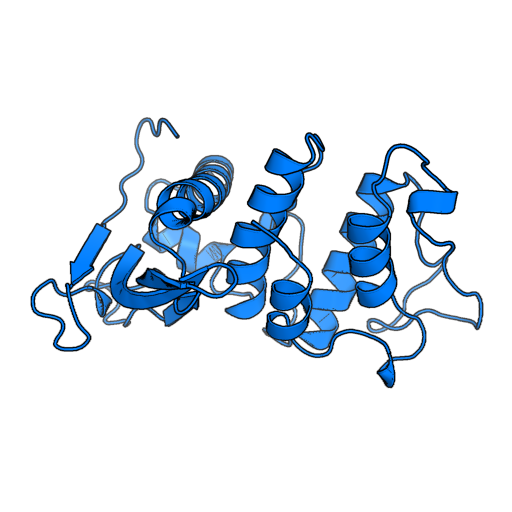1 0.913 3.996 1.00 93.56 130 LYS A N 1
ATOM 1037 C CA . LYS A 1 130 ? 13.708 1.976 4.939 1.00 93.56 130 LYS A CA 1
ATOM 1038 C C . LYS A 1 130 ? 12.754 3.153 4.732 1.00 93.56 130 LYS A C 1
ATOM 1040 O O . LYS A 1 130 ? 12.577 3.572 3.592 1.00 93.56 130 LYS A O 1
ATOM 1045 N N . PRO A 1 131 ? 12.171 3.719 5.800 1.00 91.75 131 PRO A N 1
ATOM 1046 C CA . PRO A 1 131 ? 11.365 4.927 5.688 1.00 91.75 131 PRO A CA 1
ATOM 1047 C C . PRO A 1 131 ? 12.191 6.107 5.170 1.00 91.75 131 PRO A C 1
ATOM 1049 O O . PRO A 1 131 ? 13.306 6.348 5.632 1.00 91.75 131 PRO A O 1
ATOM 1052 N N . ILE A 1 132 ? 11.620 6.864 4.236 1.00 90.31 132 ILE A N 1
ATOM 1053 C CA . ILE A 1 132 ? 12.286 7.976 3.533 1.00 90.31 132 ILE A CA 1
ATOM 1054 C C . ILE A 1 132 ? 11.464 9.264 3.627 1.00 90.31 132 ILE A C 1
ATOM 1056 O O . ILE A 1 132 ? 11.293 10.006 2.664 1.00 90.31 132 ILE A O 1
ATOM 1060 N N . GLY A 1 133 ? 10.923 9.519 4.821 1.00 86.81 133 GLY A N 1
ATOM 1061 C CA . GLY A 1 133 ? 10.224 10.767 5.137 1.00 86.81 133 GLY A CA 1
ATOM 1062 C C . GLY A 1 133 ? 8.793 10.864 4.601 1.00 86.81 133 GLY A C 1
ATOM 1063 O O . GLY A 1 133 ? 8.285 11.973 4.473 1.00 86.81 133 GLY A O 1
ATOM 1064 N N . ARG A 1 134 ? 8.132 9.731 4.308 1.00 92.12 134 ARG A N 1
ATOM 1065 C CA . ARG A 1 134 ? 6.743 9.663 3.797 1.00 92.12 134 ARG A CA 1
ATOM 1066 C C . ARG A 1 134 ? 6.515 10.423 2.490 1.00 92.12 134 ARG A C 1
ATOM 1068 O O . ARG A 1 134 ? 5.433 10.969 2.266 1.00 92.12 134 ARG A O 1
ATOM 1075 N N . PHE A 1 135 ? 7.533 10.479 1.639 1.00 95.38 135 PHE A N 1
ATOM 1076 C CA . PHE A 1 135 ? 7.444 11.145 0.349 1.00 95.38 135 PHE A CA 1
ATOM 1077 C C . PHE A 1 135 ? 7.182 10.121 -0.762 1.00 95.38 135 PHE A C 1
ATOM 1079 O O . PHE A 1 135 ? 8.081 9.384 -1.173 1.00 95.38 135 PHE A O 1
ATOM 1086 N N . GLU A 1 136 ? 5.930 10.076 -1.233 1.00 97.19 136 GLU A N 1
ATOM 1087 C CA . GLU A 1 136 ? 5.427 9.018 -2.121 1.00 97.19 136 GLU A CA 1
ATOM 1088 C C . GLU A 1 136 ? 6.267 8.794 -3.392 1.00 97.19 136 GLU A C 1
ATOM 1090 O O . GLU A 1 136 ? 6.549 7.634 -3.676 1.00 97.19 136 GLU A O 1
ATOM 1095 N N . PRO A 1 137 ? 6.755 9.817 -4.129 1.00 96.38 137 PRO A N 1
ATOM 1096 C CA . PRO A 1 137 ? 7.562 9.580 -5.331 1.00 96.38 137 PRO A CA 1
ATOM 1097 C C . PRO A 1 137 ? 8.824 8.743 -5.086 1.00 96.38 137 PRO A C 1
ATOM 1099 O O . PRO A 1 137 ? 9.203 7.921 -5.925 1.00 96.38 137 PRO A O 1
ATOM 1102 N N . LEU A 1 138 ? 9.483 8.936 -3.937 1.00 95.50 138 LEU A N 1
ATOM 1103 C CA . LEU A 1 138 ? 10.671 8.158 -3.591 1.00 95.50 138 LEU A CA 1
ATOM 1104 C C . LEU A 1 138 ? 10.282 6.758 -3.118 1.00 95.50 138 LEU A C 1
ATOM 1106 O O . LEU A 1 138 ? 10.956 5.798 -3.483 1.00 95.50 138 LEU A O 1
ATOM 1110 N N . GLU A 1 139 ? 9.191 6.631 -2.350 1.00 97.25 139 GLU A N 1
ATOM 1111 C CA . GLU A 1 139 ? 8.702 5.331 -1.864 1.00 97.25 139 GLU A CA 1
ATOM 1112 C C . GLU A 1 139 ? 8.287 4.456 -3.046 1.00 97.25 139 GLU A C 1
ATOM 1114 O O . GLU A 1 139 ? 8.694 3.306 -3.142 1.00 97.25 139 GLU A O 1
ATOM 1119 N N . ILE A 1 140 ? 7.558 5.026 -4.006 1.00 97.69 140 ILE A N 1
ATOM 1120 C CA . ILE A 1 140 ? 7.163 4.366 -5.252 1.00 97.69 140 ILE A CA 1
ATOM 1121 C C . ILE A 1 140 ? 8.387 3.852 -6.005 1.00 97.69 140 ILE A C 1
ATOM 1123 O O . ILE A 1 140 ? 8.385 2.709 -6.459 1.00 97.69 140 ILE A O 1
ATOM 1127 N N . PHE A 1 141 ? 9.430 4.672 -6.149 1.00 96.50 141 PHE A N 1
ATOM 1128 C CA . PHE A 1 141 ? 10.625 4.252 -6.871 1.00 96.50 141 PHE A CA 1
ATOM 1129 C C . PHE A 1 141 ? 11.389 3.151 -6.132 1.00 96.50 141 PHE A C 1
ATOM 1131 O O . PHE A 1 141 ? 11.796 2.167 -6.749 1.00 96.50 141 PHE A O 1
ATOM 1138 N N . ASP A 1 142 ? 11.564 3.290 -4.819 1.00 96.56 142 ASP A N 1
ATOM 1139 C CA . ASP A 1 142 ? 12.214 2.285 -3.976 1.00 96.56 142 ASP A CA 1
ATOM 1140 C C . ASP A 1 142 ? 11.459 0.944 -4.023 1.00 96.56 142 ASP A C 1
ATOM 1142 O O . ASP A 1 142 ? 12.036 -0.103 -4.332 1.00 96.56 142 ASP A O 1
ATOM 1146 N N . PHE A 1 143 ? 10.138 0.985 -3.837 1.00 98.06 143 PHE A N 1
ATOM 1147 C CA . PHE A 1 143 ? 9.273 -0.193 -3.881 1.00 98.06 143 PHE A CA 1
ATOM 1148 C C . PHE A 1 143 ? 9.284 -0.818 -5.271 1.00 98.06 143 PHE A C 1
ATOM 1150 O O . PHE A 1 143 ? 9.437 -2.031 -5.398 1.00 98.06 143 PHE A O 1
ATOM 1157 N N . GLY A 1 144 ? 9.191 0.002 -6.318 1.00 97.69 144 GLY A N 1
ATOM 1158 C CA . GLY A 1 144 ? 9.233 -0.442 -7.705 1.00 97.69 144 GLY A CA 1
ATOM 1159 C C . GLY A 1 144 ? 10.506 -1.222 -8.015 1.00 97.69 144 GLY A C 1
ATOM 1160 O O . GLY A 1 144 ? 10.429 -2.301 -8.594 1.00 97.69 144 GLY A O 1
ATOM 1161 N N . ASN A 1 145 ? 11.670 -0.731 -7.581 1.00 97.06 145 ASN A N 1
ATOM 1162 C CA . ASN A 1 145 ? 12.944 -1.422 -7.797 1.00 97.06 145 ASN A CA 1
ATOM 1163 C C . ASN A 1 145 ? 13.015 -2.756 -7.045 1.00 97.06 145 ASN A C 1
ATOM 1165 O O . ASN A 1 145 ? 13.491 -3.750 -7.600 1.00 97.06 145 ASN A O 1
ATOM 1169 N N . ALA A 1 146 ? 12.528 -2.804 -5.803 1.00 97.31 146 ALA A N 1
ATOM 1170 C CA . ALA A 1 146 ? 12.491 -4.041 -5.028 1.00 97.31 146 ALA A CA 1
ATOM 1171 C C . ALA A 1 146 ? 11.547 -5.081 -5.648 1.00 97.31 146 ALA A C 1
ATOM 1173 O O . ALA A 1 146 ? 11.925 -6.246 -5.787 1.00 97.31 146 ALA A O 1
ATOM 1174 N N . ILE A 1 147 ? 10.351 -4.658 -6.067 1.00 98.31 147 ILE A N 1
ATOM 1175 C CA . ILE A 1 147 ? 9.358 -5.516 -6.723 1.00 98.31 147 ILE A CA 1
ATOM 1176 C C . ILE A 1 147 ? 9.892 -6.003 -8.070 1.00 98.31 147 ILE A C 1
ATOM 1178 O O . ILE A 1 147 ? 9.846 -7.199 -8.345 1.00 98.31 147 ILE A O 1
ATOM 1182 N N . TYR A 1 148 ? 10.455 -5.109 -8.889 1.00 98.19 148 TYR A N 1
ATOM 1183 C CA . TYR A 1 148 ? 11.073 -5.462 -10.166 1.00 98.19 148 TYR A CA 1
ATOM 1184 C C . TYR A 1 148 ? 12.110 -6.568 -9.970 1.00 98.19 148 TYR A C 1
ATOM 1186 O O . TYR A 1 148 ? 12.037 -7.609 -10.625 1.00 98.19 148 TYR A O 1
ATOM 1194 N N . LYS A 1 149 ? 13.026 -6.385 -9.010 1.00 97.44 149 LYS A N 1
ATOM 1195 C CA . LYS A 1 149 ? 14.053 -7.379 -8.696 1.00 97.44 149 LYS A CA 1
ATOM 1196 C C . LYS A 1 149 ? 13.466 -8.702 -8.233 1.00 97.44 149 LYS A C 1
ATOM 1198 O O . LYS A 1 149 ? 13.930 -9.753 -8.662 1.00 97.44 149 LYS A O 1
ATOM 1203 N N . ALA A 1 150 ? 12.450 -8.665 -7.380 1.00 97.38 150 ALA A N 1
ATOM 1204 C CA . ALA A 1 150 ? 11.825 -9.878 -6.877 1.00 97.38 150 ALA A CA 1
ATOM 1205 C C . ALA A 1 150 ? 11.101 -10.678 -7.972 1.00 97.38 150 ALA A C 1
ATOM 1207 O O . ALA A 1 150 ? 11.159 -11.903 -7.962 1.00 97.38 150 ALA A O 1
ATOM 1208 N N . LEU A 1 151 ? 10.449 -10.005 -8.925 1.00 97.12 151 LEU A N 1
ATOM 1209 C CA . LEU A 1 151 ? 9.678 -10.668 -9.982 1.00 97.12 151 LEU A CA 1
ATOM 1210 C C . LEU A 1 151 ? 10.544 -11.157 -11.154 1.00 97.12 151 LEU A C 1
ATOM 1212 O O . LEU A 1 151 ? 10.226 -12.167 -11.787 1.00 97.12 151 LEU A O 1
ATOM 1216 N N . THR A 1 152 ? 11.620 -10.435 -11.466 1.00 96.88 152 THR A N 1
ATOM 1217 C CA . THR A 1 152 ? 12.458 -10.691 -12.654 1.00 96.88 152 THR A CA 1
ATOM 1218 C C . THR A 1 152 ? 13.785 -11.378 -12.340 1.00 96.88 152 THR A C 1
ATOM 1220 O O . THR A 1 152 ? 14.448 -11.838 -13.263 1.00 96.88 152 THR A O 1
ATOM 1223 N N . ALA A 1 153 ? 14.179 -11.430 -11.063 1.00 95.88 153 ALA A N 1
ATOM 1224 C CA . ALA A 1 153 ? 15.524 -11.782 -10.598 1.00 95.88 153 ALA A CA 1
ATOM 1225 C C . ALA A 1 153 ? 16.656 -10.867 -11.120 1.00 95.88 153 ALA A C 1
ATOM 1227 O O . ALA A 1 153 ? 17.825 -11.124 -10.830 1.00 95.88 153 ALA A O 1
ATOM 1228 N N . ASP A 1 154 ? 16.325 -9.772 -11.812 1.00 94.75 154 ASP A N 1
ATOM 1229 C CA . ASP A 1 154 ? 17.267 -8.795 -12.359 1.00 94.75 154 ASP A CA 1
ATOM 1230 C C . ASP A 1 154 ? 16.999 -7.392 -11.792 1.00 94.75 154 ASP A C 1
ATOM 1232 O O . ASP A 1 154 ? 15.917 -7.093 -11.292 1.00 94.75 154 ASP A O 1
ATOM 1236 N N . LYS A 1 155 ? 17.981 -6.496 -11.830 1.00 94.62 155 LYS A N 1
ATOM 1237 C CA . LYS A 1 155 ? 17.788 -5.107 -11.399 1.00 94.62 155 LYS A CA 1
ATOM 1238 C C . LYS A 1 155 ? 17.220 -4.276 -12.548 1.00 94.62 155 LYS A C 1
ATOM 1240 O O . LYS A 1 155 ? 17.631 -4.427 -13.691 1.00 94.62 155 LYS A O 1
ATOM 1245 N N . ALA A 1 156 ? 16.338 -3.327 -12.231 1.00 94.38 156 ALA A N 1
ATOM 1246 C CA . ALA A 1 156 ? 15.887 -2.341 -13.218 1.00 94.38 156 ALA A CA 1
ATOM 1247 C C . ALA A 1 156 ? 17.054 -1.455 -13.699 1.00 94.38 156 ALA A C 1
ATOM 1249 O O . ALA A 1 156 ? 17.127 -1.094 -14.871 1.00 94.38 156 ALA A O 1
ATOM 1250 N N . TYR A 1 157 ? 17.985 -1.148 -12.792 1.00 94.44 157 TYR A N 1
ATOM 1251 C CA . TYR A 1 157 ? 19.154 -0.313 -13.047 1.00 94.44 157 TYR A CA 1
ATOM 1252 C C . TYR A 1 157 ? 20.405 -0.913 -12.408 1.00 94.44 157 TYR A C 1
ATOM 1254 O O . TYR A 1 157 ? 20.339 -1.500 -11.324 1.00 94.44 157 TYR A O 1
ATOM 1262 N N . LEU A 1 158 ? 21.555 -0.730 -13.061 1.00 89.19 158 LEU A N 1
ATOM 1263 C CA . LEU A 1 158 ? 22.853 -1.132 -12.512 1.00 89.19 158 LEU A CA 1
ATOM 1264 C C . LEU A 1 158 ? 23.187 -0.330 -11.252 1.00 89.19 158 LEU A C 1
ATOM 1266 O O . LEU A 1 158 ? 23.566 -0.907 -10.230 1.00 89.19 158 LEU A O 1
ATOM 1270 N N . GLU A 1 159 ? 22.977 0.984 -11.327 1.00 89.06 159 GLU A N 1
ATOM 1271 C CA . GLU A 1 159 ? 23.278 1.935 -10.268 1.00 89.06 159 GLU A CA 1
ATOM 1272 C C . GLU A 1 159 ? 22.132 2.929 -10.072 1.00 89.06 159 GLU A C 1
ATOM 1274 O O . GLU A 1 159 ? 21.487 3.380 -11.023 1.00 89.06 159 GLU A O 1
ATOM 1279 N N . ILE A 1 160 ? 21.885 3.262 -8.806 1.00 89.69 160 ILE A N 1
ATOM 1280 C CA . ILE A 1 160 ? 20.871 4.216 -8.366 1.00 89.69 160 ILE A CA 1
ATOM 1281 C C . ILE A 1 160 ? 21.537 5.148 -7.360 1.00 89.69 160 ILE A C 1
ATOM 1283 O O . ILE A 1 160 ? 22.118 4.686 -6.378 1.00 89.69 160 ILE A O 1
ATOM 1287 N N . TYR A 1 161 ? 21.411 6.453 -7.577 1.00 87.06 161 TYR A N 1
ATOM 1288 C CA . TYR A 1 161 ? 21.878 7.481 -6.655 1.00 87.06 161 TYR A CA 1
ATOM 1289 C C . TYR A 1 161 ? 20.745 8.461 -6.369 1.00 87.06 161 TYR A C 1
ATOM 1291 O O . TYR A 1 161 ? 20.069 8.912 -7.289 1.00 87.06 161 TYR A O 1
ATOM 1299 N N . ASN A 1 162 ? 20.497 8.754 -5.088 1.00 86.19 162 ASN A N 1
ATOM 1300 C CA . ASN A 1 162 ? 19.416 9.642 -4.638 1.00 86.19 162 ASN A CA 1
ATOM 1301 C C . ASN A 1 162 ? 18.065 9.376 -5.337 1.00 86.19 162 ASN A C 1
ATOM 1303 O O . ASN A 1 162 ? 17.396 10.303 -5.787 1.00 86.19 162 ASN A O 1
ATOM 1307 N N . PHE A 1 163 ? 17.662 8.099 -5.422 1.00 84.00 163 PHE A N 1
ATOM 1308 C CA . PHE A 1 163 ? 16.396 7.654 -6.033 1.00 84.00 163 PHE A CA 1
ATOM 1309 C C . PHE A 1 163 ? 16.246 7.994 -7.526 1.00 84.00 163 PHE A C 1
ATOM 1311 O O . PHE A 1 163 ? 15.133 8.103 -8.058 1.00 84.00 163 PHE A O 1
ATOM 1318 N N . GLN A 1 164 ? 17.374 8.120 -8.220 1.00 85.44 164 GLN A N 1
ATOM 1319 C CA . GLN A 1 164 ? 17.443 8.282 -9.664 1.00 85.44 164 GLN A CA 1
ATOM 1320 C C . GLN A 1 164 ? 18.416 7.261 -10.262 1.00 85.44 164 GLN A C 1
ATOM 1322 O O . GLN A 1 164 ? 19.448 6.965 -9.650 1.00 85.44 164 GLN A O 1
ATOM 1327 N N . PRO A 1 165 ? 18.093 6.681 -11.428 1.00 88.69 165 PRO A N 1
ATOM 1328 C CA . PRO A 1 165 ? 19.018 5.794 -12.114 1.00 88.69 165 PRO A CA 1
ATOM 1329 C C . PRO A 1 165 ? 20.241 6.573 -12.602 1.00 88.69 165 PRO A C 1
ATOM 1331 O O . PRO A 1 165 ? 20.116 7.704 -13.072 1.00 88.69 165 PRO A O 1
ATOM 1334 N N . ILE A 1 166 ? 21.421 5.962 -12.512 1.00 85.19 166 ILE A N 1
ATOM 1335 C CA . ILE A 1 166 ? 22.636 6.516 -13.113 1.00 85.19 166 ILE A CA 1
ATOM 1336 C C . ILE A 1 166 ? 22.736 6.010 -14.558 1.00 85.19 166 ILE A C 1
ATOM 1338 O O . ILE A 1 166 ? 22.681 4.808 -14.818 1.00 85.19 166 ILE A O 1
ATOM 1342 N N . GLY A 1 167 ? 22.893 6.939 -15.504 1.00 77.69 167 GLY A N 1
ATOM 1343 C CA . GLY A 1 167 ? 22.958 6.651 -16.939 1.00 77.69 167 GLY A CA 1
ATOM 1344 C C . GLY A 1 167 ? 21.603 6.726 -17.652 1.00 77.69 167 GLY A C 1
ATOM 1345 O O . GLY A 1 167 ? 20.590 7.120 -17.081 1.00 77.69 167 GLY A O 1
ATOM 1346 N N . SER A 1 168 ? 21.593 6.382 -18.943 1.00 66.00 168 SER A N 1
ATOM 1347 C CA . SER A 1 168 ? 20.431 6.528 -19.838 1.00 66.00 168 SER A CA 1
ATOM 1348 C C . SER A 1 168 ? 19.749 5.206 -20.209 1.00 66.00 168 SER A C 1
ATOM 1350 O O . SER A 1 168 ? 18.785 5.200 -20.979 1.00 66.00 168 SER A O 1
ATOM 1352 N N . ALA A 1 169 ? 20.240 4.079 -19.686 1.00 78.56 169 ALA A N 1
ATOM 1353 C CA . ALA A 1 169 ? 19.692 2.765 -19.991 1.00 78.56 169 ALA A CA 1
ATOM 1354 C C . ALA A 1 169 ? 18.283 2.619 -19.399 1.00 78.56 169 ALA A C 1
ATOM 1356 O O . ALA A 1 169 ? 18.070 2.820 -18.203 1.00 78.56 169 ALA A O 1
ATOM 1357 N N . LYS A 1 170 ? 17.315 2.261 -20.248 1.00 85.69 170 LYS A N 1
ATOM 1358 C CA . LYS A 1 170 ? 15.953 1.952 -19.805 1.00 85.69 170 LYS A CA 1
ATOM 1359 C C . LYS A 1 170 ? 15.906 0.521 -19.258 1.00 85.69 170 LYS A C 1
ATOM 1361 O O . LYS A 1 170 ? 16.509 -0.359 -19.881 1.00 85.69 170 LYS A O 1
ATOM 1366 N N . PRO A 1 171 ? 15.164 0.264 -18.165 1.00 92.00 171 PRO A N 1
ATOM 1367 C CA . PRO A 1 171 ? 14.918 -1.100 -17.725 1.00 92.00 171 PRO A CA 1
ATOM 1368 C C . PRO A 1 171 ? 14.179 -1.857 -18.829 1.00 92.00 171 PRO A C 1
ATOM 1370 O O . PRO A 1 171 ? 13.430 -1.270 -19.615 1.00 92.00 171 PRO A O 1
ATOM 1373 N N . GLN A 1 172 ? 14.371 -3.169 -18.903 1.00 94.94 172 GLN A N 1
ATOM 1374 C CA . GLN A 1 172 ? 13.509 -3.979 -19.755 1.00 94.94 172 GLN A CA 1
ATOM 1375 C C . GLN A 1 172 ? 12.131 -4.113 -19.099 1.00 94.94 172 GLN A C 1
ATOM 1377 O O . GLN A 1 172 ? 11.968 -3.991 -17.890 1.00 94.94 172 GLN A O 1
ATOM 1382 N N . HIS A 1 173 ? 11.101 -4.350 -19.901 1.00 97.00 173 HIS A N 1
ATOM 1383 C CA . HIS A 1 173 ? 9.774 -4.574 -19.342 1.00 97.00 173 HIS A CA 1
ATOM 1384 C C . HIS A 1 173 ? 9.746 -5.907 -18.565 1.00 97.00 173 HIS A C 1
ATOM 1386 O O . HIS A 1 173 ? 10.208 -6.905 -19.126 1.00 97.00 173 HIS A O 1
ATOM 1392 N N . PRO A 1 174 ? 9.174 -5.989 -17.344 1.00 97.19 174 PRO A N 1
ATOM 1393 C CA . PRO A 1 174 ? 9.204 -7.214 -16.539 1.00 97.19 174 PRO A CA 1
ATOM 1394 C C . PRO A 1 174 ? 8.694 -8.457 -17.279 1.00 97.19 174 PRO A C 1
ATOM 1396 O O . PRO A 1 174 ? 9.353 -9.495 -17.263 1.00 97.19 174 PRO A O 1
ATOM 1399 N N . SER A 1 175 ? 7.587 -8.338 -18.023 1.00 96.25 175 SER A N 1
ATOM 1400 C CA . SER A 1 175 ? 7.023 -9.459 -18.798 1.00 96.25 175 SER A CA 1
ATOM 1401 C C . SER A 1 175 ? 7.879 -9.905 -19.993 1.00 96.25 175 SER A C 1
ATOM 1403 O O . SER A 1 175 ? 7.681 -11.000 -20.518 1.00 96.25 175 SER A O 1
ATOM 1405 N N . LYS A 1 176 ? 8.845 -9.083 -20.436 1.00 96.25 176 LYS A N 1
ATOM 1406 C CA . LYS A 1 176 ? 9.828 -9.473 -21.461 1.00 96.25 176 LYS A CA 1
ATOM 1407 C C . LYS A 1 176 ? 10.968 -10.302 -20.871 1.00 96.25 176 LYS A C 1
ATOM 1409 O O . LYS A 1 176 ? 11.507 -11.142 -21.584 1.00 96.25 176 LYS A O 1
ATOM 1414 N N . ILE A 1 177 ? 11.306 -10.084 -19.598 1.00 95.94 177 ILE A N 1
ATOM 1415 C CA . ILE A 1 177 ? 12.323 -10.864 -18.879 1.00 95.94 177 ILE A CA 1
ATOM 1416 C C . ILE A 1 177 ? 11.722 -12.187 -18.403 1.00 95.94 177 ILE A C 1
ATOM 1418 O O . ILE A 1 177 ? 12.264 -13.255 -18.673 1.00 95.94 177 ILE A O 1
ATOM 1422 N N . ASN A 1 178 ? 10.577 -12.121 -17.723 1.00 94.62 178 ASN A N 1
ATOM 1423 C CA . ASN A 1 178 ? 9.887 -13.284 -17.189 1.00 94.62 178 ASN A CA 1
ATOM 1424 C C . ASN A 1 178 ? 8.457 -13.339 -17.742 1.00 94.62 178 ASN A C 1
ATOM 1426 O O . ASN A 1 178 ? 7.575 -12.601 -17.306 1.00 94.62 178 ASN A O 1
ATOM 1430 N N . LYS A 1 179 ? 8.227 -14.257 -18.689 1.00 94.19 179 LYS A N 1
ATOM 1431 C CA . LYS A 1 179 ? 6.932 -14.439 -19.370 1.00 94.19 179 LYS A CA 1
ATOM 1432 C C . LYS A 1 179 ? 5.798 -14.886 -18.440 1.00 94.19 179 LYS A C 1
ATOM 1434 O O . LYS A 1 179 ? 4.643 -14.797 -18.839 1.00 94.19 179 LYS A O 1
ATOM 1439 N N . ALA A 1 180 ? 6.110 -15.366 -17.233 1.00 94.25 180 ALA A N 1
ATOM 1440 C CA . ALA A 1 180 ? 5.102 -15.708 -16.233 1.00 94.25 180 ALA A CA 1
ATOM 1441 C C . ALA A 1 180 ? 4.485 -14.467 -15.562 1.00 94.25 180 ALA A C 1
ATOM 1443 O O . ALA A 1 180 ? 3.450 -14.586 -14.914 1.00 94.25 180 ALA A O 1
ATOM 1444 N N . ILE A 1 181 ? 5.095 -13.284 -15.708 1.00 96.31 181 ILE A N 1
ATOM 1445 C CA . ILE A 1 181 ? 4.551 -12.024 -15.192 1.00 96.31 181 ILE A CA 1
ATOM 1446 C C . ILE A 1 181 ? 3.467 -11.525 -16.163 1.00 96.31 181 ILE A C 1
ATOM 1448 O O . ILE A 1 181 ? 3.800 -11.211 -17.313 1.00 96.31 181 ILE A O 1
ATOM 1452 N N . PRO A 1 182 ? 2.199 -11.387 -15.724 1.00 96.88 182 PRO A N 1
ATOM 1453 C CA . PRO A 1 182 ? 1.143 -10.802 -16.545 1.00 96.88 182 PRO A CA 1
ATOM 1454 C C . PRO A 1 182 ? 1.517 -9.402 -17.028 1.00 96.88 182 PRO A C 1
ATOM 1456 O O . PRO A 1 182 ? 2.202 -8.651 -16.327 1.00 96.88 182 PRO A O 1
ATOM 1459 N N . LYS A 1 183 ? 1.067 -9.038 -18.231 1.00 96.69 183 LYS A N 1
ATOM 1460 C CA . LYS A 1 183 ? 1.454 -7.770 -18.858 1.00 96.69 183 LYS A CA 1
ATOM 1461 C C . LYS A 1 183 ? 1.056 -6.578 -17.987 1.00 96.69 183 LYS A C 1
ATOM 1463 O O . LYS A 1 183 ? 1.875 -5.692 -17.799 1.00 96.69 183 LYS A O 1
ATOM 1468 N N . GLU A 1 184 ? -0.137 -6.609 -17.410 1.00 96.62 184 GLU A N 1
ATOM 1469 C CA . GLU A 1 184 ? -0.714 -5.554 -16.576 1.00 96.62 184 GLU A CA 1
ATOM 1470 C C . GLU A 1 184 ? 0.114 -5.331 -15.301 1.00 96.62 184 GLU A C 1
ATOM 1472 O O . GLU A 1 184 ? 0.448 -4.198 -14.959 1.00 96.62 184 GLU A O 1
ATOM 1477 N N . LEU A 1 185 ? 0.536 -6.416 -14.638 1.00 97.94 185 LEU A N 1
ATOM 1478 C CA . LEU A 1 185 ? 1.452 -6.339 -13.497 1.00 97.94 185 LEU A CA 1
ATOM 1479 C C . LEU A 1 185 ? 2.818 -5.782 -13.923 1.00 97.94 185 LEU A C 1
ATOM 1481 O O . LEU A 1 185 ? 3.403 -4.956 -13.222 1.00 97.94 185 LEU A O 1
ATOM 1485 N N . GLY A 1 186 ? 3.319 -6.219 -15.080 1.00 97.81 186 GLY A N 1
ATOM 1486 C CA . GLY A 1 186 ? 4.551 -5.699 -15.660 1.00 97.81 186 GLY A CA 1
ATOM 1487 C C . GLY A 1 186 ? 4.479 -4.200 -15.958 1.00 97.81 186 GLY A C 1
ATOM 1488 O O . GLY A 1 186 ? 5.424 -3.493 -15.616 1.00 97.81 186 GLY A O 1
ATOM 1489 N N . ASP A 1 187 ? 3.363 -3.719 -16.514 1.00 97.81 187 ASP A N 1
ATOM 1490 C CA . ASP A 1 187 ? 3.137 -2.312 -16.863 1.00 97.81 187 ASP A CA 1
ATOM 1491 C C . ASP A 1 187 ? 3.171 -1.435 -15.593 1.00 97.81 187 ASP A C 1
ATOM 1493 O O . ASP A 1 187 ? 3.861 -0.412 -15.566 1.00 97.81 187 ASP A O 1
ATOM 1497 N N . ILE A 1 188 ? 2.511 -1.875 -14.509 1.00 98.12 188 ILE A N 1
ATOM 1498 C CA . ILE A 1 188 ? 2.542 -1.200 -13.198 1.00 98.12 188 ILE A CA 1
ATOM 1499 C C . ILE A 1 188 ? 3.981 -1.090 -12.688 1.00 98.12 188 ILE A C 1
ATOM 1501 O O . ILE A 1 188 ? 4.465 0.006 -12.403 1.00 98.12 188 ILE A O 1
ATOM 1505 N N . VAL A 1 189 ? 4.688 -2.220 -12.589 1.00 98.12 189 VAL A N 1
ATOM 1506 C CA . VAL A 1 189 ? 6.045 -2.262 -12.023 1.00 98.12 189 VAL A CA 1
ATOM 1507 C C . VAL A 1 189 ? 7.020 -1.462 -12.885 1.00 98.12 189 VAL A C 1
ATOM 1509 O O . VAL A 1 189 ? 7.825 -0.703 -12.350 1.00 98.12 189 VAL A O 1
ATOM 1512 N N . TYR A 1 190 ? 6.915 -1.562 -14.212 1.00 97.56 190 TYR A N 1
ATOM 1513 C CA . TYR A 1 190 ? 7.720 -0.786 -15.153 1.00 97.56 190 TYR A CA 1
ATOM 1514 C C . TYR A 1 190 ? 7.508 0.721 -14.970 1.00 97.56 190 TYR A C 1
ATOM 1516 O O . TYR A 1 190 ? 8.476 1.481 -14.916 1.00 97.56 190 TYR A O 1
ATOM 1524 N N . LYS A 1 191 ? 6.256 1.161 -14.809 1.00 97.38 191 LYS A N 1
ATOM 1525 C CA . LYS A 1 191 ? 5.933 2.573 -14.591 1.00 97.38 191 LYS A CA 1
ATOM 1526 C C . LYS A 1 191 ? 6.390 3.079 -13.218 1.00 97.38 191 LYS A C 1
ATOM 1528 O O . LYS A 1 191 ? 6.837 4.220 -13.125 1.00 97.38 191 LYS A O 1
ATOM 1533 N N . MET A 1 192 ? 6.390 2.246 -12.171 1.00 97.56 192 MET A N 1
ATOM 1534 C CA . MET A 1 192 ? 6.986 2.598 -10.866 1.00 97.56 192 MET A CA 1
ATOM 1535 C C . MET A 1 192 ? 8.488 2.889 -10.965 1.00 97.56 192 MET A C 1
ATOM 1537 O O . MET A 1 192 ? 8.996 3.767 -10.269 1.00 97.56 192 MET A O 1
ATOM 1541 N N . VAL A 1 193 ? 9.199 2.177 -11.843 1.00 96.12 193 VAL A N 1
ATOM 1542 C CA . VAL A 1 193 ? 10.643 2.353 -12.043 1.00 96.12 193 VAL A CA 1
ATOM 1543 C C . VAL A 1 193 ? 10.983 3.191 -13.264 1.00 96.12 193 VAL A C 1
ATOM 1545 O O . VAL A 1 193 ? 12.147 3.214 -13.643 1.00 96.12 193 VAL A O 1
ATOM 1548 N N . HIS A 1 194 ? 10.032 3.891 -13.888 1.00 94.06 194 HIS A N 1
ATOM 1549 C CA . HIS A 1 194 ? 10.292 4.576 -15.153 1.00 94.06 194 HIS A CA 1
ATOM 1550 C C . HIS A 1 194 ? 11.465 5.580 -15.036 1.00 94.06 194 HIS A C 1
ATOM 1552 O O . HIS A 1 194 ? 11.544 6.306 -14.032 1.00 94.06 194 HIS A O 1
ATOM 1558 N N . PRO A 1 195 ? 12.395 5.635 -16.016 1.00 87.62 195 PRO A N 1
ATOM 1559 C CA . PRO A 1 195 ? 13.585 6.487 -15.922 1.00 87.62 195 PRO A CA 1
ATOM 1560 C C . PRO A 1 195 ? 13.247 7.975 -16.028 1.00 87.62 195 PRO A C 1
ATOM 1562 O O . PRO A 1 195 ? 13.855 8.796 -15.349 1.00 87.62 195 PRO A O 1
ATOM 1565 N N . ASN A 1 196 ? 12.245 8.327 -16.840 1.00 89.06 196 ASN A N 1
ATOM 1566 C CA . ASN A 1 196 ? 11.698 9.680 -16.875 1.00 89.06 196 ASN A CA 1
ATOM 1567 C C . ASN A 1 196 ? 10.777 9.898 -15.668 1.00 89.06 196 ASN A C 1
ATOM 1569 O O . ASN A 1 196 ? 9.756 9.216 -15.550 1.00 89.06 196 ASN A O 1
ATOM 1573 N N . LEU A 1 197 ? 11.121 10.870 -14.818 1.00 88.00 197 LEU A N 1
ATOM 1574 C CA . LEU A 1 197 ? 10.353 11.234 -13.627 1.00 88.00 197 LEU A CA 1
ATOM 1575 C C . LEU A 1 197 ? 8.908 11.618 -13.955 1.00 88.00 197 LEU A C 1
ATOM 1577 O O . LEU A 1 197 ? 8.022 11.257 -13.195 1.00 88.00 197 LEU A O 1
ATOM 1581 N N . ASN A 1 198 ? 8.658 12.270 -15.094 1.00 89.81 198 ASN A N 1
ATOM 1582 C CA . ASN A 1 198 ? 7.313 12.714 -15.485 1.00 89.81 198 ASN A CA 1
ATOM 1583 C C . ASN A 1 198 ? 6.399 11.566 -15.935 1.00 89.81 198 ASN A C 1
ATOM 1585 O O . ASN A 1 198 ? 5.184 11.722 -15.986 1.00 89.81 198 ASN A O 1
ATOM 1589 N N . GLU A 1 199 ? 6.979 10.422 -16.290 1.00 92.69 199 GLU A N 1
ATOM 1590 C CA . GLU A 1 199 ? 6.237 9.222 -16.692 1.00 92.69 199 GLU A CA 1
ATOM 1591 C C . GLU A 1 199 ? 6.084 8.228 -15.530 1.00 92.69 199 GLU A C 1
ATOM 1593 O O . GLU A 1 199 ? 5.271 7.305 -15.602 1.00 92.69 199 GLU A O 1
ATOM 1598 N N . ARG A 1 200 ? 6.844 8.423 -14.445 1.00 93.50 200 ARG A N 1
ATOM 1599 C CA . ARG A 1 200 ? 6.719 7.654 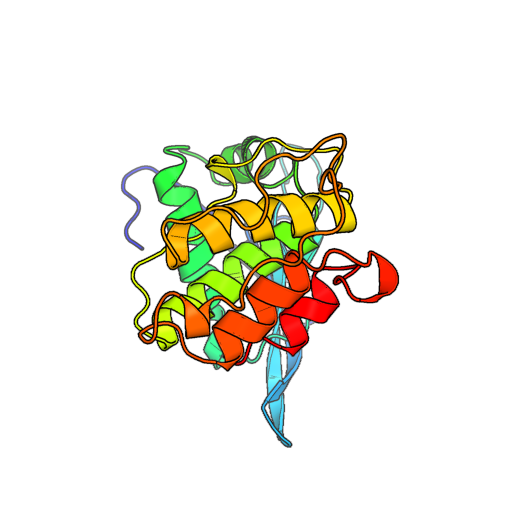-13.207 1.00 93.50 200 ARG A CA 1
ATOM 1600 C C . ARG A 1 200 ? 5.462 8.081 -12.452 1.00 93.50 200 ARG A C 1
ATOM 1602 O O . ARG A 1 200 ? 5.085 9.252 -12.483 1.00 93.50 200 ARG A O 1
ATOM 1609 N N . TYR A 1 201 ? 4.844 7.151 -11.728 1.00 97.06 201 TYR A N 1
ATOM 1610 C CA . TYR A 1 201 ? 3.790 7.511 -10.778 1.00 97.06 201 TYR A CA 1
ATOM 1611 C C . TYR A 1 201 ? 4.303 8.505 -9.734 1.00 97.06 201 TYR A C 1
ATOM 1613 O O . TYR A 1 201 ? 5.398 8.329 -9.193 1.00 97.06 201 TYR A O 1
ATOM 1621 N N . GLN A 1 202 ? 3.495 9.521 -9.436 1.00 96.25 202 GLN A N 1
ATOM 1622 C CA . GLN A 1 202 ? 3.838 10.557 -8.455 1.00 96.25 202 GLN A CA 1
ATOM 1623 C C . GLN A 1 202 ? 3.211 10.289 -7.089 1.00 96.25 202 GLN A C 1
ATOM 1625 O O . GLN A 1 202 ? 3.742 10.702 -6.062 1.00 96.25 202 GLN A O 1
ATOM 1630 N N . VAL A 1 203 ? 2.078 9.587 -7.071 1.00 97.38 203 VAL A N 1
ATOM 1631 C CA . VAL A 1 203 ? 1.352 9.228 -5.851 1.00 97.38 203 VAL A CA 1
ATOM 1632 C C . VAL A 1 203 ? 0.788 7.816 -5.967 1.00 97.38 203 VAL A C 1
ATOM 1634 O O . VAL A 1 203 ? 0.378 7.378 -7.043 1.00 97.38 203 VAL A O 1
ATOM 1637 N N . PHE A 1 204 ? 0.690 7.096 -4.851 1.00 98.00 204 PHE A N 1
ATOM 1638 C CA . PHE A 1 204 ? 0.178 5.725 -4.826 1.00 98.00 204 PHE A CA 1
ATOM 1639 C C . PHE A 1 204 ? -1.255 5.647 -5.341 1.00 98.00 204 PHE A C 1
ATOM 1641 O O . PHE A 1 204 ? -1.622 4.659 -5.965 1.00 98.00 204 PHE A O 1
ATOM 1648 N N . SER A 1 205 ? -2.059 6.697 -5.149 1.00 95.50 205 SER A N 1
ATOM 1649 C CA . SER A 1 205 ? -3.438 6.733 -5.651 1.00 95.50 205 SER A CA 1
ATOM 1650 C C . SER A 1 205 ? -3.552 6.588 -7.176 1.00 95.50 205 SER A C 1
ATOM 1652 O O . SER A 1 205 ? -4.599 6.153 -7.649 1.00 95.50 205 SER A O 1
ATOM 1654 N N . GLU A 1 206 ? -2.502 6.905 -7.941 1.00 96.94 206 GLU A N 1
ATOM 1655 C CA . GLU A 1 206 ? -2.437 6.613 -9.377 1.00 96.94 206 GLU A CA 1
ATOM 1656 C C . GLU A 1 206 ? -2.241 5.116 -9.619 1.00 96.94 206 GLU A C 1
ATOM 1658 O O . GLU A 1 206 ? -3.000 4.521 -10.373 1.00 96.94 206 GLU A O 1
ATOM 1663 N N . ILE A 1 207 ? -1.303 4.492 -8.900 1.00 97.56 207 ILE A N 1
ATOM 1664 C CA . ILE A 1 207 ? -1.038 3.046 -8.964 1.00 97.56 207 ILE A CA 1
ATOM 1665 C C . ILE A 1 207 ? -2.292 2.249 -8.596 1.00 97.56 207 ILE A C 1
ATOM 1667 O O . ILE A 1 207 ? -2.641 1.274 -9.254 1.00 97.56 207 ILE A O 1
ATOM 1671 N N . LEU A 1 208 ? -3.013 2.680 -7.556 1.00 94.12 208 LEU A N 1
ATOM 1672 C CA . LEU A 1 208 ? -4.215 1.993 -7.083 1.00 94.12 208 LEU A CA 1
ATOM 1673 C C . LEU A 1 208 ? -5.373 1.995 -8.095 1.00 94.12 208 LEU A C 1
ATOM 1675 O O . LEU A 1 208 ? -6.319 1.237 -7.879 1.00 94.12 208 LEU A O 1
ATOM 1679 N N . LYS A 1 209 ? -5.340 2.843 -9.134 1.00 92.31 209 LYS A N 1
ATOM 1680 C CA . LYS A 1 209 ? -6.313 2.824 -10.244 1.00 92.31 209 LYS A CA 1
ATOM 1681 C C . LYS A 1 209 ? -5.992 1.737 -11.265 1.00 92.31 209 LYS A C 1
ATOM 1683 O O . LYS A 1 209 ? -6.911 1.205 -11.874 1.00 92.31 209 LYS A O 1
ATOM 1688 N N . ASP A 1 210 ? -4.714 1.401 -11.400 1.00 93.94 210 ASP A N 1
ATOM 1689 C CA . ASP A 1 210 ? -4.232 0.380 -12.331 1.00 93.94 210 ASP A CA 1
ATOM 1690 C C . ASP A 1 210 ? -4.292 -1.030 -11.704 1.00 93.94 210 ASP A C 1
ATOM 1692 O O . ASP A 1 210 ? -4.183 -2.037 -12.398 1.00 93.94 210 ASP A O 1
ATOM 1696 N N . ILE A 1 211 ? -4.530 -1.117 -10.388 1.00 93.38 211 ILE A N 1
ATOM 1697 C CA . ILE A 1 211 ? -4.768 -2.370 -9.663 1.00 93.38 211 ILE A CA 1
ATOM 1698 C C . ILE A 1 211 ? -6.263 -2.720 -9.674 1.00 93.38 211 ILE A C 1
ATOM 1700 O O . ILE A 1 211 ? -7.073 -2.058 -9.018 1.00 93.38 211 ILE A O 1
ATOM 1704 N N . SER A 1 212 ? -6.610 -3.819 -10.347 1.00 86.69 212 SER A N 1
ATOM 1705 C CA . SER A 1 212 ? -7.964 -4.383 -10.366 1.00 86.69 212 SER A CA 1
ATOM 1706 C C . SER A 1 212 ? -8.118 -5.492 -9.316 1.00 86.69 212 SER A C 1
ATOM 1708 O O . SER A 1 212 ? -7.352 -6.455 -9.301 1.00 86.69 212 SER A O 1
ATOM 1710 N N . LEU A 1 213 ? -9.099 -5.338 -8.422 1.00 88.62 213 LEU A N 1
ATOM 1711 C CA . LEU A 1 213 ? -9.533 -6.354 -7.454 1.00 88.62 213 LEU A CA 1
ATOM 1712 C C . LEU A 1 213 ? -10.842 -6.977 -7.944 1.00 88.62 213 LEU A C 1
ATOM 1714 O O . LEU A 1 213 ? -11.663 -6.222 -8.500 1.00 88.62 213 LEU A O 1
#

Foldseek 3Di:
DDDDQADFFEFEDQAPVCPRVQFQGQKRWHWDWADDPNDTAIFIFIWHQHHPVVNGTTHGLDPRHHPVCPVQLVVLVVVLVVVVVDRYSNCCCVPQPVLAASLVSSCLSLVQSLCVVLVNPDHDYSVVDDRDRRQALLVLLRSLQVVLCVQQVDGQAPDDDPSAHDDDDGGDQSCVRPVSQDNLNSVLSSLSNGRDSVSHDRTSVVSSVSRDD

pLDDT: mean 95.04, std 4.29, range [66.0, 98.69]

Radius of gyration: 17.83 Å; chains: 1; bounding box: 46×30×46 Å